Protein AF-K2N187-F1 (afdb_monomer_lite)

Foldseek 3Di:
DDQDADPDPVCVVVRVVSVVVVVVVVVDDDDDDDPDDPLRVVLVVLVVVLVVLVVVLPPDDPVVNVVSVVVSVVSVVVSVVSVVVVVVVVVVVVVVVVVVVVVVVVVVVVVVVVVVVVVVVVVVVVVVVVVVVVVVVVVVVVVVVVVVVVVVVVVVVVVVVVVVVVVVVVVVVVVVVVVVLVVVLVVLVVVLVVLVVVLVVLVVVLVVLVVVLPDPPDDPVVNVVSVVVNVVSVVVSVVSVVVSVVSVVVSVVSVVVVVVVVVVVVVVVVVVVVVVVVVVVVVVVVVVVVVVVVVVVVVVVVVVVVVVVVVVVVVVVVVVVVVVVVVVVVVVVVVVVVVVVVVVVVVVVVVVVVVVVVVVVVVVVVVVVVVD

Structure (mmCIF, N/CA/C/O backbone):
data_AF-K2N187-F1
#
_entry.id   AF-K2N187-F1
#
loop_
_atom_site.group_PDB
_atom_site.id
_atom_site.type_symbol
_atom_site.label_atom_id
_atom_site.label_alt_id
_atom_site.label_comp_id
_atom_site.label_asym_id
_atom_site.label_entity_id
_atom_site.label_seq_id
_atom_site.pdbx_PDB_ins_code
_atom_site.Cartn_x
_atom_site.Cartn_y
_atom_site.Cartn_z
_atom_site.occupancy
_atom_site.B_iso_or_equiv
_atom_site.auth_seq_id
_atom_site.auth_comp_id
_atom_site.auth_asym_id
_atom_site.auth_atom_id
_atom_site.pdbx_PDB_model_num
ATOM 1 N N . MET A 1 1 ? -41.817 28.309 73.348 1.00 84.50 1 MET A N 1
ATOM 2 C CA . MET A 1 1 ? -41.377 29.092 72.172 1.00 84.50 1 MET A CA 1
ATOM 3 C C . MET A 1 1 ? -39.937 29.511 72.402 1.00 84.50 1 MET A C 1
ATOM 5 O O . MET A 1 1 ? -39.651 30.022 73.476 1.00 84.50 1 MET A O 1
ATOM 9 N N . ILE A 1 2 ? -39.049 29.283 71.436 1.00 87.88 2 ILE A N 1
ATOM 10 C CA . ILE A 1 2 ? -37.670 29.785 71.468 1.00 87.88 2 ILE A CA 1
ATOM 11 C C . ILE A 1 2 ? -37.560 30.811 70.346 1.00 87.88 2 ILE A C 1
ATOM 13 O O . ILE A 1 2 ? -37.831 30.488 69.193 1.00 87.88 2 ILE A O 1
ATOM 17 N N . ALA A 1 3 ? -37.228 32.050 70.695 1.00 89.38 3 ALA A N 1
ATOM 18 C CA . ALA A 1 3 ? -37.019 33.120 69.732 1.00 89.38 3 ALA A CA 1
ATOM 19 C C . ALA A 1 3 ? -35.524 33.217 69.420 1.00 89.38 3 ALA A C 1
ATOM 21 O O . ALA A 1 3 ? -34.740 33.623 70.277 1.00 89.38 3 ALA A O 1
ATOM 22 N N . THR A 1 4 ? -35.123 32.820 68.215 1.00 90.94 4 THR A N 1
ATOM 23 C CA . THR A 1 4 ? -33.748 32.975 67.739 1.00 90.94 4 THR A CA 1
ATOM 24 C C . THR A 1 4 ? -33.594 34.350 67.101 1.00 90.94 4 THR A C 1
ATOM 26 O O . THR A 1 4 ? -34.365 34.734 66.227 1.00 90.94 4 THR A O 1
ATOM 29 N N . VAL A 1 5 ? -32.608 35.117 67.561 1.00 92.81 5 VAL A N 1
ATOM 30 C CA . VAL A 1 5 ? -32.349 36.476 67.072 1.00 92.81 5 VAL A CA 1
ATOM 31 C C . VAL A 1 5 ? -30.882 36.637 66.712 1.00 92.81 5 VAL A C 1
ATOM 33 O O . VAL A 1 5 ? -30.007 36.018 67.317 1.00 92.81 5 VAL A O 1
ATOM 36 N N . SER A 1 6 ? -30.610 37.473 65.714 1.00 90.31 6 SER A N 1
ATOM 37 C CA . SER A 1 6 ? -29.245 37.797 65.305 1.00 90.31 6 SER A CA 1
ATOM 38 C C . SER A 1 6 ? -28.747 39.024 66.080 1.00 90.31 6 SER A C 1
ATOM 40 O O . SER A 1 6 ? -29.471 40.021 66.136 1.00 90.31 6 SER A O 1
ATOM 42 N N . PRO A 1 7 ? -27.519 39.007 66.638 1.00 87.94 7 PRO A N 1
ATOM 43 C CA . PRO A 1 7 ? -26.953 40.155 67.350 1.00 87.94 7 PRO A CA 1
ATOM 44 C C . PRO A 1 7 ? -26.425 41.261 66.415 1.00 87.94 7 PRO A C 1
ATOM 46 O O . PRO A 1 7 ? -25.915 42.271 66.891 1.00 87.94 7 PRO A O 1
ATOM 49 N N . SER A 1 8 ? -26.510 41.084 65.090 1.00 89.94 8 SER A N 1
ATOM 50 C CA . SER A 1 8 ? -26.045 42.077 64.116 1.00 89.94 8 SER A CA 1
ATOM 51 C C . SER A 1 8 ? -26.963 43.299 64.063 1.00 89.94 8 SER A C 1
ATOM 53 O O . SER A 1 8 ? -28.181 43.166 63.935 1.00 89.94 8 SER A O 1
ATOM 55 N N . GLY A 1 9 ? -26.368 44.495 64.054 1.00 87.19 9 GLY A N 1
ATOM 56 C CA . GLY A 1 9 ? -27.098 45.760 63.931 1.00 87.19 9 GLY A CA 1
ATOM 57 C C . GLY A 1 9 ? -27.865 45.922 62.613 1.00 87.19 9 GLY A C 1
ATOM 58 O O . GLY A 1 9 ? -28.817 46.692 62.568 1.00 87.19 9 GLY A O 1
ATOM 59 N N . MET A 1 10 ? -27.512 45.170 61.562 1.00 89.81 10 MET A N 1
ATOM 60 C CA . MET A 1 10 ? -28.251 45.201 60.290 1.00 89.81 10 MET A CA 1
ATOM 61 C C . MET A 1 10 ? -29.636 44.545 60.381 1.00 89.81 10 MET A C 1
ATOM 63 O O . MET A 1 10 ? -30.531 44.914 59.633 1.00 89.81 10 MET A O 1
ATOM 67 N N . ASN A 1 11 ? -29.832 43.612 61.319 1.00 85.12 11 ASN A N 1
ATOM 68 C CA . ASN A 1 11 ? -31.086 42.869 61.482 1.00 85.12 11 ASN A CA 1
ATOM 69 C C . ASN A 1 11 ? -31.943 43.428 62.627 1.00 85.12 11 ASN A C 1
ATOM 71 O O . ASN A 1 11 ? -32.762 42.714 63.203 1.00 85.12 11 ASN A O 1
ATOM 75 N N . TYR A 1 12 ? -31.732 44.694 62.999 1.00 91.75 12 TYR A N 1
ATOM 76 C CA . TYR A 1 12 ? -32.355 45.298 64.174 1.00 91.75 12 TYR A CA 1
ATOM 77 C C . TYR A 1 12 ? -33.890 45.261 64.123 1.00 91.75 12 TYR A C 1
ATOM 79 O O . TYR A 1 12 ? -34.518 44.866 65.105 1.00 91.75 12 TYR A O 1
ATOM 87 N N . GLU A 1 13 ? -34.500 45.621 62.989 1.00 91.56 13 GLU A N 1
ATOM 88 C CA . GLU A 1 13 ? -35.965 45.653 62.851 1.00 91.56 13 GLU A CA 1
ATOM 89 C C . GLU A 1 13 ? -36.601 44.257 62.949 1.00 91.56 13 GLU A C 1
ATOM 91 O O . GLU A 1 13 ? -37.613 44.079 63.636 1.00 91.56 13 GLU A O 1
ATOM 96 N N . GLU A 1 14 ? -35.972 43.251 62.341 1.00 92.31 14 GLU A N 1
ATOM 97 C CA . GLU A 1 14 ? -36.418 41.852 62.389 1.00 92.31 14 GLU A CA 1
ATOM 98 C C . GLU A 1 14 ? -36.239 41.245 63.786 1.00 92.31 14 GLU A C 1
ATOM 100 O O . GLU A 1 14 ? -37.148 40.608 64.332 1.00 92.31 14 GLU A O 1
ATOM 105 N N . THR A 1 15 ? -35.096 41.512 64.427 1.00 93.38 15 THR A N 1
ATOM 106 C CA . THR A 1 15 ? -34.834 41.114 65.815 1.00 93.38 15 THR A CA 1
ATOM 107 C C . THR A 1 15 ? -35.854 41.754 66.762 1.00 93.38 15 THR A C 1
ATOM 109 O O . THR A 1 15 ? -36.424 41.063 67.609 1.00 93.38 15 THR A O 1
ATOM 112 N N . LEU A 1 16 ? -36.161 43.047 66.602 1.00 92.94 16 LEU A N 1
ATOM 113 C CA . LEU A 1 16 ? -37.157 43.742 67.421 1.00 92.94 16 LEU A CA 1
ATOM 114 C C . LEU A 1 16 ? -38.562 43.160 67.226 1.00 92.94 16 LEU A C 1
ATOM 116 O O . LEU A 1 16 ? -39.293 42.972 68.201 1.00 92.94 16 LEU A O 1
ATOM 120 N N . SER A 1 17 ? -38.941 42.855 65.988 1.00 93.12 17 SER A N 1
ATOM 121 C CA . SER A 1 17 ? -40.240 42.256 65.670 1.00 93.12 17 SER A CA 1
ATOM 122 C C . SER A 1 17 ? -40.374 40.850 66.261 1.00 93.12 17 SER A C 1
ATOM 124 O O . SER A 1 17 ? -41.387 40.545 66.897 1.00 93.12 17 SER A O 1
ATOM 126 N N . THR A 1 18 ? -39.317 40.039 66.174 1.00 93.75 18 THR A N 1
ATOM 127 C CA . THR A 1 18 ? -39.247 38.697 66.775 1.00 93.75 18 THR A CA 1
ATOM 128 C C . THR A 1 18 ? -39.350 38.754 68.302 1.00 93.75 18 THR A C 1
ATOM 130 O O . THR A 1 18 ? -40.121 38.001 68.901 1.00 93.75 18 THR A O 1
ATOM 133 N N . LEU A 1 19 ? -38.646 39.690 68.950 1.00 93.19 19 LEU A N 1
ATOM 134 C CA . LEU A 1 19 ? -38.719 39.894 70.403 1.00 93.19 19 LEU A CA 1
ATOM 135 C C . LEU A 1 19 ? -40.095 40.399 70.851 1.00 93.19 19 LEU A C 1
ATOM 137 O O . LEU A 1 19 ? -40.620 39.939 71.866 1.00 93.19 19 LEU A O 1
ATOM 141 N N . ARG A 1 20 ? -40.718 41.307 70.090 1.00 93.62 20 ARG A N 1
ATOM 142 C CA . ARG A 1 20 ? -42.089 41.771 70.359 1.00 93.62 20 ARG A CA 1
ATOM 143 C C . ARG A 1 20 ? -43.087 40.624 70.270 1.00 93.62 20 ARG A C 1
ATOM 145 O O . ARG A 1 20 ? -43.956 40.513 71.133 1.00 93.62 20 ARG A O 1
ATOM 152 N N . TYR A 1 21 ? -42.956 39.765 69.261 1.00 93.62 21 TYR A N 1
ATOM 153 C CA . TYR A 1 21 ? -43.799 38.582 69.127 1.00 93.62 21 TYR A CA 1
ATOM 154 C C . TYR A 1 21 ? -43.575 37.602 70.286 1.00 93.62 21 TYR A C 1
ATOM 156 O O . TYR A 1 21 ? -44.542 37.168 70.906 1.00 93.62 21 TYR A O 1
ATOM 164 N N . ALA A 1 22 ? -42.320 37.338 70.661 1.00 94.06 22 ALA A N 1
ATOM 165 C CA . ALA A 1 22 ? -41.986 36.497 71.811 1.00 94.06 22 ALA A CA 1
ATOM 166 C C . ALA A 1 22 ? -42.559 37.037 73.130 1.00 94.06 22 ALA A C 1
ATOM 168 O O . ALA A 1 22 ? -43.076 36.264 73.935 1.00 94.06 22 ALA A O 1
ATOM 169 N N . SER A 1 23 ? -42.532 38.359 73.332 1.00 90.62 23 SER A N 1
ATOM 170 C CA . SER A 1 23 ? -43.144 38.990 74.505 1.00 90.62 23 SER A CA 1
ATOM 171 C C . SER A 1 23 ? -44.654 38.766 74.541 1.00 90.62 23 SER A C 1
ATOM 173 O O . SER A 1 23 ? -45.170 38.409 75.590 1.00 90.62 23 SER A O 1
ATOM 175 N N . ARG A 1 24 ? -45.360 38.917 73.409 1.00 92.69 24 ARG A N 1
ATOM 176 C CA . ARG A 1 24 ? -46.809 38.643 73.346 1.00 92.69 24 ARG A CA 1
ATOM 177 C C . ARG A 1 24 ? -47.116 37.162 73.555 1.00 92.69 24 ARG A C 1
ATOM 179 O O . ARG A 1 24 ? -48.078 36.826 74.230 1.00 92.69 24 ARG A O 1
ATOM 186 N N . ALA A 1 25 ? -46.297 36.278 72.989 1.00 89.69 25 ALA A N 1
ATOM 187 C CA . ALA A 1 25 ? -46.466 34.837 73.122 1.00 89.69 25 ALA A CA 1
ATOM 188 C C . ALA A 1 25 ? -46.252 34.347 74.564 1.00 89.69 25 ALA A C 1
ATOM 190 O O . ALA A 1 25 ? -46.885 33.376 74.968 1.00 89.69 25 ALA A O 1
ATOM 191 N N . ARG A 1 26 ? -45.401 35.023 75.351 1.00 88.31 26 ARG A N 1
ATOM 192 C CA . ARG A 1 26 ? -45.233 34.750 76.788 1.00 88.31 26 ARG A CA 1
ATOM 193 C C . ARG A 1 26 ? -46.522 34.984 77.577 1.00 88.31 26 ARG A C 1
ATOM 195 O O . ARG A 1 26 ? -46.766 34.272 78.543 1.00 88.31 26 ARG A O 1
ATOM 202 N N . ASP A 1 27 ? -47.327 35.957 77.165 1.00 89.75 27 ASP A N 1
ATOM 203 C CA . ASP A 1 27 ? -48.547 36.341 77.879 1.00 89.75 27 ASP A CA 1
ATOM 204 C C . ASP A 1 27 ? -49.736 35.402 77.558 1.00 89.75 27 ASP A C 1
ATOM 206 O O . ASP A 1 27 ? -50.819 35.544 78.124 1.00 89.75 27 ASP A O 1
ATOM 210 N N . ILE A 1 28 ? -49.544 34.409 76.678 1.00 89.25 28 ILE A N 1
ATOM 211 C CA . ILE A 1 28 ? -50.539 33.374 76.375 1.00 89.25 28 ILE A CA 1
ATOM 212 C C . ILE A 1 28 ? -50.520 32.313 77.482 1.00 89.25 28 ILE A C 1
ATOM 214 O O . ILE A 1 28 ? -49.573 31.534 77.606 1.00 89.25 28 ILE A O 1
ATOM 218 N N . VAL A 1 29 ? -51.600 32.243 78.262 1.00 86.69 29 VAL A N 1
ATOM 219 C CA . VAL A 1 29 ? -51.790 31.214 79.293 1.00 86.69 29 VAL A CA 1
ATOM 220 C C . VAL A 1 29 ? -52.524 30.021 78.690 1.00 86.69 29 VAL A C 1
ATOM 222 O O . VAL A 1 29 ? -53.727 30.075 78.441 1.00 86.69 29 VAL A O 1
ATOM 225 N N . ASN A 1 30 ? -51.803 28.921 78.480 1.00 84.44 30 ASN A N 1
ATOM 226 C CA . ASN A 1 30 ? -52.414 27.660 78.076 1.00 84.44 30 ASN A CA 1
ATOM 227 C C . ASN A 1 30 ? -52.880 26.884 79.311 1.00 84.44 30 ASN A C 1
ATOM 229 O O . ASN A 1 30 ? -52.087 26.600 80.207 1.00 84.44 30 ASN A O 1
ATOM 233 N N . VAL A 1 31 ? -54.152 26.486 79.329 1.00 80.62 31 VAL A N 1
ATOM 234 C CA . VAL A 1 31 ? -54.661 25.505 80.294 1.00 80.62 31 VAL A CA 1
ATOM 235 C C . VAL A 1 31 ? -54.341 24.117 79.750 1.00 80.62 31 VAL A C 1
ATOM 237 O O . VAL A 1 31 ? -54.991 23.634 78.823 1.00 80.62 31 VAL A O 1
ATOM 240 N N . THR A 1 32 ? -53.301 23.483 80.285 1.00 67.69 32 THR A N 1
ATOM 241 C CA . THR A 1 32 ? -52.898 22.140 79.869 1.00 67.69 32 THR A CA 1
ATOM 242 C C . THR A 1 32 ? -53.808 21.099 80.512 1.00 67.69 32 THR A C 1
ATOM 244 O O . THR A 1 32 ? -53.789 20.881 81.721 1.00 67.69 32 THR A O 1
ATOM 247 N N . LYS A 1 33 ? -54.618 20.434 79.686 1.00 77.00 33 LYS A N 1
ATOM 248 C CA . LYS A 1 33 ? -55.365 19.236 80.074 1.00 77.00 33 LYS A CA 1
ATOM 249 C C . LYS A 1 33 ? -54.584 18.016 79.604 1.00 77.00 33 LYS A C 1
ATOM 251 O O . LYS A 1 33 ? -54.169 17.976 78.447 1.00 77.00 33 LYS A O 1
ATOM 256 N N . VAL A 1 34 ? -54.389 17.027 80.477 1.00 74.50 34 VAL A N 1
ATOM 257 C CA . VAL A 1 34 ? -53.869 15.723 80.047 1.00 74.50 34 VAL A CA 1
ATOM 258 C C . VAL A 1 34 ? -54.889 15.147 79.065 1.00 74.50 34 VAL A C 1
ATOM 260 O O . VAL A 1 34 ? -56.045 14.903 79.425 1.00 74.50 34 VAL A O 1
ATOM 263 N N . ASN A 1 35 ? -54.491 15.023 77.797 1.00 71.12 35 ASN A N 1
ATOM 264 C CA . ASN A 1 35 ? -55.312 14.408 76.760 1.00 71.12 35 ASN A CA 1
ATOM 265 C C . ASN A 1 35 ? -55.295 12.898 76.972 1.00 71.12 35 ASN A C 1
ATOM 267 O O . ASN A 1 35 ? -54.510 12.171 76.376 1.00 71.12 35 ASN A O 1
ATOM 271 N N . GLU A 1 36 ? -56.148 12.450 77.881 1.00 65.12 36 GLU A N 1
ATOM 272 C CA . GLU A 1 36 ? -56.445 11.039 78.073 1.00 65.12 36 GLU A CA 1
ATOM 273 C C . GLU A 1 36 ? -57.427 10.590 76.994 1.00 65.12 36 GLU A C 1
ATOM 275 O O . GLU A 1 36 ? -58.406 11.293 76.710 1.00 65.12 36 GLU A O 1
ATOM 280 N N . ASP A 1 37 ? -57.174 9.419 76.405 1.00 71.94 37 ASP A N 1
ATOM 281 C CA . ASP A 1 37 ? -58.116 8.790 75.485 1.00 71.94 37 ASP A CA 1
ATOM 282 C C . ASP A 1 37 ? -59.470 8.633 76.206 1.00 71.94 37 ASP A C 1
ATOM 284 O O . ASP A 1 37 ? -59.498 8.144 77.339 1.00 71.94 37 ASP A O 1
ATOM 288 N N . PRO A 1 38 ? -60.603 9.050 75.611 1.00 73.31 38 PRO A N 1
ATOM 289 C CA . PRO A 1 38 ? -61.922 8.888 76.223 1.00 73.31 38 PRO A CA 1
ATOM 290 C C . PRO A 1 38 ? -62.221 7.442 76.649 1.00 73.31 38 PRO A C 1
ATOM 292 O O . PRO A 1 38 ? -62.960 7.237 77.611 1.00 73.31 38 PRO A O 1
ATOM 295 N N . ARG A 1 39 ? -61.626 6.441 75.987 1.00 72.12 39 ARG A N 1
ATOM 296 C CA . ARG A 1 39 ? -61.716 5.026 76.370 1.00 72.12 39 ARG A CA 1
ATOM 297 C C . ARG A 1 39 ? -60.873 4.716 77.608 1.00 72.12 39 ARG A C 1
ATOM 299 O O . ARG A 1 39 ? -61.385 4.093 78.531 1.00 72.12 39 ARG A O 1
ATOM 306 N N . ALA A 1 40 ? -59.635 5.213 77.666 1.00 72.38 40 ALA A N 1
ATOM 307 C CA . ALA A 1 40 ? -58.751 5.060 78.825 1.00 72.38 40 ALA A CA 1
ATOM 308 C C . ALA A 1 40 ? -59.289 5.796 80.064 1.00 72.38 40 ALA A C 1
ATOM 310 O O . ALA A 1 40 ? -59.284 5.245 81.163 1.00 72.38 40 ALA A O 1
ATOM 311 N N . ARG A 1 41 ? -59.847 7.003 79.886 1.00 77.56 41 ARG A N 1
ATOM 312 C CA . ARG A 1 41 ? -60.556 7.726 80.952 1.00 77.56 41 ARG A CA 1
ATOM 313 C C . ARG A 1 41 ? -61.724 6.905 81.481 1.00 77.56 41 ARG A C 1
ATOM 315 O O . ARG A 1 41 ? -61.901 6.813 82.687 1.00 77.56 41 ARG A O 1
ATOM 322 N N . ARG A 1 42 ? -62.517 6.304 80.590 1.00 74.81 42 ARG A N 1
ATOM 323 C CA . ARG A 1 42 ? -63.684 5.522 81.000 1.00 74.81 42 ARG A CA 1
ATOM 324 C C . ARG A 1 42 ? -63.300 4.265 81.780 1.00 74.81 42 ARG A C 1
ATOM 326 O O . ARG A 1 42 ? -64.031 3.898 82.690 1.00 74.81 42 ARG A O 1
ATOM 333 N N . ILE A 1 43 ? -62.186 3.622 81.433 1.00 76.69 43 ILE A N 1
ATOM 334 C CA . ILE A 1 43 ? -61.644 2.487 82.193 1.00 76.69 43 ILE A CA 1
ATOM 335 C C . ILE A 1 43 ? -61.224 2.954 83.593 1.00 76.69 43 ILE A C 1
ATOM 337 O O . ILE A 1 43 ? -61.685 2.374 84.569 1.00 76.69 43 ILE A O 1
ATOM 341 N N . ARG A 1 44 ? -60.490 4.072 83.706 1.00 78.62 44 ARG A N 1
ATOM 342 C CA . ARG A 1 44 ? -60.123 4.649 85.011 1.00 78.62 44 ARG A CA 1
ATOM 343 C C . ARG A 1 44 ? -61.346 5.025 85.859 1.00 78.62 44 ARG A C 1
ATOM 345 O O . ARG A 1 44 ? -61.380 4.714 87.039 1.00 78.62 44 ARG A O 1
ATOM 352 N N . GLU A 1 45 ? -62.365 5.658 85.274 1.00 79.19 45 GLU A N 1
ATOM 353 C CA . GLU A 1 45 ? -63.614 5.990 85.984 1.00 79.19 45 GLU A CA 1
ATOM 354 C C . GLU A 1 45 ? -64.319 4.737 86.529 1.00 79.19 45 GLU A C 1
ATOM 356 O O . GLU A 1 45 ? -64.887 4.778 87.618 1.00 79.19 45 GLU A O 1
ATOM 361 N N . LEU A 1 46 ? -64.301 3.631 85.775 1.00 76.56 46 LEU A N 1
ATOM 362 C CA . LEU A 1 46 ? -64.869 2.352 86.209 1.00 76.56 46 LEU A CA 1
ATOM 363 C C . LEU A 1 46 ? -64.034 1.725 87.338 1.00 76.56 46 LEU A C 1
ATOM 365 O O . LEU A 1 46 ? -64.607 1.259 88.320 1.00 76.56 46 LEU A O 1
ATOM 369 N N . GLU A 1 47 ? -62.704 1.780 87.250 1.00 75.19 47 GLU A N 1
ATOM 370 C CA . GLU A 1 47 ? -61.787 1.314 88.301 1.00 75.19 47 GLU A CA 1
ATOM 371 C C . GLU A 1 47 ? -61.930 2.127 89.600 1.00 75.19 47 GLU A C 1
ATOM 373 O O . GLU A 1 47 ? -62.010 1.552 90.685 1.00 75.19 47 GLU A O 1
ATOM 378 N N . GLU A 1 48 ? -62.045 3.454 89.505 1.00 80.06 48 GLU A N 1
ATOM 379 C CA . GLU A 1 48 ? -62.279 4.348 90.648 1.00 80.06 48 GLU A CA 1
ATOM 380 C C . GLU A 1 48 ? -63.656 4.101 91.290 1.00 80.06 48 GLU A C 1
ATOM 382 O O . GLU A 1 48 ? -63.775 4.060 92.518 1.00 80.06 48 GLU A O 1
ATOM 387 N N . GLN A 1 49 ? -64.702 3.882 90.480 1.00 76.62 49 GLN A N 1
ATOM 388 C CA . GLN A 1 49 ? -66.037 3.514 90.971 1.00 76.62 49 GLN A CA 1
ATOM 389 C C . GLN A 1 49 ? -66.026 2.167 91.696 1.00 76.62 49 GLN A C 1
ATOM 391 O O . GLN A 1 49 ? -66.660 2.028 92.744 1.00 76.62 49 GLN A O 1
ATOM 396 N N . MET A 1 50 ? -65.280 1.191 91.179 1.00 74.69 50 MET A N 1
ATOM 397 C CA . MET A 1 50 ? -65.087 -0.091 91.845 1.00 74.69 50 MET A CA 1
ATOM 398 C C . MET A 1 50 ? -64.311 0.052 93.156 1.00 74.69 50 MET A C 1
ATOM 400 O O . MET A 1 50 ? -64.678 -0.569 94.151 1.00 74.69 50 MET A O 1
ATOM 404 N N . GLU A 1 51 ? -63.258 0.870 93.202 1.00 75.81 51 GLU A N 1
ATOM 405 C CA . GLU A 1 51 ? -62.486 1.095 94.428 1.00 75.81 51 GLU A CA 1
ATOM 406 C C . GLU A 1 51 ? -63.333 1.774 95.516 1.00 75.81 51 GLU A C 1
ATOM 408 O O . GLU A 1 51 ? -63.253 1.411 96.693 1.00 75.81 51 GLU A O 1
ATOM 413 N N . GLN A 1 52 ? -64.197 2.711 95.124 1.00 75.88 52 GLN A N 1
ATOM 414 C CA . GLN A 1 52 ? -65.148 3.344 96.031 1.00 75.88 52 GLN A CA 1
ATOM 415 C C . GLN A 1 52 ? -66.204 2.347 96.541 1.00 75.88 52 GLN A C 1
ATOM 417 O O . GLN A 1 52 ? -66.450 2.292 97.745 1.00 75.88 52 GLN A O 1
ATOM 422 N N . MET A 1 53 ? -66.763 1.495 95.670 1.00 66.94 53 MET A N 1
ATOM 423 C CA . MET A 1 53 ? -67.702 0.439 96.085 1.00 66.94 53 MET A CA 1
ATOM 424 C C . MET A 1 53 ? -67.047 -0.611 96.993 1.00 66.94 53 MET A C 1
ATOM 426 O O . MET A 1 53 ? -67.661 -1.032 97.970 1.00 66.94 53 MET A O 1
ATOM 430 N N . ARG A 1 54 ? -65.784 -0.990 96.744 1.00 71.12 54 ARG A N 1
ATOM 431 C CA . ARG A 1 54 ? -65.009 -1.889 97.623 1.00 71.12 54 ARG A CA 1
ATOM 432 C C . ARG A 1 54 ? -64.828 -1.308 99.029 1.00 71.12 54 ARG A C 1
ATOM 434 O O . ARG A 1 54 ? -64.853 -2.059 100.001 1.00 71.12 54 ARG A O 1
ATOM 441 N N . LYS A 1 55 ? -64.684 0.017 99.156 1.00 72.31 55 LYS A N 1
ATOM 442 C CA . LYS A 1 55 ? -64.636 0.713 100.457 1.00 72.31 55 LYS A CA 1
ATOM 443 C C . LYS A 1 55 ? -66.003 0.725 101.154 1.00 72.31 55 LYS A C 1
ATOM 445 O O . LYS A 1 55 ? -66.056 0.555 102.368 1.00 72.31 55 LYS A O 1
ATOM 450 N N . ASP A 1 56 ? -67.099 0.852 100.405 1.00 65.75 56 ASP A N 1
ATOM 451 C CA . ASP A 1 56 ? -68.470 0.873 100.943 1.00 65.75 56 ASP A CA 1
ATOM 452 C C . ASP A 1 56 ? -69.003 -0.496 101.415 1.00 65.75 56 ASP A C 1
ATOM 454 O O . ASP A 1 56 ? -70.000 -0.535 102.146 1.00 65.75 56 ASP A O 1
ATOM 458 N N . ILE A 1 57 ? -68.342 -1.592 101.021 1.00 62.88 57 ILE A N 1
ATOM 459 C CA . ILE A 1 57 ? -68.627 -2.978 101.436 1.00 62.88 57 ILE A CA 1
ATOM 460 C C . ILE A 1 57 ? -68.094 -3.279 102.857 1.00 62.88 57 ILE A C 1
ATOM 462 O O . ILE A 1 57 ? -68.619 -4.157 103.545 1.00 62.88 57 ILE A O 1
ATOM 466 N N . GLN A 1 58 ? -67.116 -2.519 103.371 1.00 57.53 58 GLN A N 1
ATOM 467 C CA . GLN A 1 58 ? -66.612 -2.694 104.740 1.00 57.53 58 GLN A CA 1
ATOM 468 C C . GLN A 1 58 ? -67.608 -2.161 105.791 1.00 57.53 58 GLN A C 1
ATOM 470 O O . GLN A 1 58 ? -67.699 -0.960 106.035 1.00 57.53 58 GLN A O 1
ATOM 475 N N . GLY A 1 59 ? -68.317 -3.074 106.468 1.00 56.94 59 GLY A N 1
ATOM 476 C CA . GLY A 1 59 ? -69.042 -2.793 107.718 1.00 56.94 59 GLY A CA 1
ATOM 477 C C . GLY A 1 59 ? -70.564 -2.609 107.626 1.00 56.94 59 GLY A C 1
ATOM 478 O O . GLY A 1 59 ? -71.136 -1.988 108.521 1.00 56.94 59 GLY A O 1
ATOM 479 N N . LYS A 1 60 ? -71.232 -3.127 106.585 1.00 59.00 60 LYS A N 1
ATOM 480 C CA . LYS A 1 60 ? -72.703 -3.057 106.402 1.00 59.00 60 LYS A CA 1
ATOM 481 C C . LYS A 1 60 ? -73.365 -4.449 106.385 1.00 59.00 60 LYS A C 1
ATOM 483 O O . LYS A 1 60 ? -72.674 -5.462 106.387 1.00 59.00 60 LYS A O 1
ATOM 488 N N . ASP A 1 61 ? -74.703 -4.485 106.410 1.00 59.19 61 ASP A N 1
ATOM 489 C CA . ASP A 1 61 ? -75.525 -5.707 106.508 1.00 59.19 61 ASP A CA 1
ATOM 490 C C . ASP A 1 61 ? -75.200 -6.774 105.432 1.00 59.19 61 ASP A C 1
ATOM 492 O O . ASP A 1 61 ? -75.048 -6.421 104.258 1.00 59.19 61 ASP A O 1
ATOM 496 N N . PRO A 1 62 ? -75.200 -8.084 105.768 1.00 63.72 62 PRO A N 1
ATOM 497 C CA . PRO A 1 62 ? -74.766 -9.163 104.865 1.00 63.72 62 PRO A CA 1
ATOM 498 C C . PRO A 1 62 ? -75.544 -9.252 103.542 1.00 63.72 62 PRO A C 1
ATOM 500 O O . PRO A 1 62 ? -74.984 -9.602 102.509 1.00 63.72 62 PRO A O 1
ATOM 503 N N . ALA A 1 63 ? -76.838 -8.917 103.556 1.00 63.19 63 ALA A N 1
ATOM 504 C CA . ALA A 1 63 ? -77.684 -8.954 102.360 1.00 63.19 63 ALA A CA 1
ATOM 505 C C . ALA A 1 63 ? -77.383 -7.806 101.378 1.00 63.19 63 ALA A C 1
ATOM 507 O O . ALA A 1 63 ? -77.545 -7.967 100.173 1.00 63.19 63 ALA A O 1
ATOM 508 N N . TYR A 1 64 ? -76.926 -6.658 101.888 1.00 63.78 64 TYR A N 1
ATOM 509 C CA . TYR A 1 64 ? -76.557 -5.495 101.077 1.00 63.78 64 TYR A CA 1
ATOM 510 C C . TYR A 1 64 ? -75.157 -5.654 100.467 1.00 63.78 64 TYR A C 1
ATOM 512 O O . TYR A 1 64 ? -74.910 -5.205 99.350 1.00 63.78 64 TYR A O 1
ATOM 520 N N . VAL A 1 65 ? -74.262 -6.350 101.174 1.00 66.44 65 VAL A N 1
ATOM 521 C CA . VAL A 1 65 ? -72.913 -6.692 100.699 1.00 66.44 65 VAL A CA 1
ATOM 522 C C . VAL A 1 65 ? -72.964 -7.611 99.472 1.00 66.44 65 VAL A C 1
ATOM 524 O O . VAL A 1 65 ? -72.325 -7.300 98.472 1.00 66.44 65 VAL A O 1
ATOM 527 N N . ALA A 1 66 ? -73.800 -8.655 99.485 1.00 68.56 66 ALA A N 1
ATOM 528 C CA . ALA A 1 66 ? -73.917 -9.589 98.359 1.00 68.56 66 ALA A CA 1
ATOM 529 C C . ALA A 1 66 ? -74.399 -8.918 97.051 1.00 68.56 66 ALA A C 1
ATOM 531 O O . ALA A 1 66 ? -73.895 -9.221 95.970 1.00 68.56 66 ALA A O 1
ATOM 532 N N . GLU A 1 67 ? -75.340 -7.968 97.133 1.00 72.31 67 GLU A N 1
ATOM 533 C CA . GLU A 1 67 ? -75.841 -7.232 95.958 1.00 72.31 67 GLU A CA 1
ATOM 534 C C . GLU A 1 67 ? -74.786 -6.262 95.381 1.00 72.31 67 GLU A C 1
ATOM 536 O O . GLU A 1 67 ? -74.723 -6.021 94.173 1.00 72.31 67 GLU A O 1
ATOM 541 N N . LEU A 1 68 ? -73.943 -5.690 96.245 1.00 68.56 68 LEU A N 1
ATOM 542 C CA . LEU A 1 68 ? -72.838 -4.812 95.853 1.00 68.56 68 LEU A CA 1
ATOM 543 C C . LEU A 1 68 ? -71.670 -5.591 95.238 1.00 68.56 68 LEU A C 1
ATOM 545 O O . LEU A 1 68 ? -71.084 -5.123 94.264 1.00 68.56 68 LEU A O 1
ATOM 549 N N . GLU A 1 69 ? -71.370 -6.784 95.747 1.00 72.69 69 GLU A N 1
ATOM 550 C CA . GLU A 1 69 ? -70.350 -7.682 95.190 1.00 72.69 69 GLU A CA 1
ATOM 551 C C . GLU A 1 69 ? -70.720 -8.188 93.789 1.00 72.69 69 GLU A C 1
ATOM 553 O O . GLU A 1 69 ? -69.861 -8.255 92.906 1.00 72.69 69 GLU A O 1
ATOM 558 N N . GLU A 1 70 ? -72.000 -8.476 93.537 1.00 77.06 70 GLU A N 1
ATOM 559 C CA . GLU A 1 70 ? -72.477 -8.862 92.204 1.00 77.06 70 GLU A CA 1
ATOM 560 C C . GLU A 1 70 ? -72.322 -7.712 91.192 1.00 77.06 70 GLU A C 1
ATOM 562 O O . GLU A 1 70 ? -71.816 -7.907 90.082 1.00 77.06 70 GLU A O 1
ATOM 567 N N . LYS A 1 71 ? -72.674 -6.480 91.588 1.00 77.00 71 LYS A N 1
ATOM 568 C CA . LYS A 1 71 ? -72.474 -5.279 90.757 1.00 77.00 71 LYS A CA 1
ATOM 569 C C . LYS A 1 71 ? -70.994 -4.986 90.510 1.00 77.00 71 LYS A C 1
ATOM 571 O O . LYS A 1 71 ? -70.639 -4.577 89.406 1.00 77.00 71 LYS A O 1
ATOM 576 N N . LEU A 1 72 ? -70.134 -5.229 91.499 1.00 76.06 72 LEU A N 1
ATOM 577 C CA . LEU A 1 72 ? -68.688 -5.072 91.368 1.00 76.06 72 LEU A CA 1
ATOM 578 C C . LEU A 1 72 ? -68.111 -6.042 90.325 1.00 76.06 72 LEU A C 1
ATOM 580 O O . LEU A 1 72 ? -67.370 -5.608 89.448 1.00 76.06 72 LEU A O 1
ATOM 584 N N . ARG A 1 73 ? -68.514 -7.321 90.354 1.00 80.06 73 ARG A N 1
ATOM 585 C CA . ARG A 1 73 ? -68.096 -8.322 89.353 1.00 80.06 73 ARG A CA 1
ATOM 586 C C . ARG A 1 73 ? -68.521 -7.953 87.933 1.00 80.06 73 ARG A C 1
ATOM 588 O O . ARG A 1 73 ? -67.762 -8.154 86.987 1.00 80.06 73 ARG A O 1
ATOM 595 N N . LEU A 1 74 ? -69.724 -7.402 87.768 1.00 81.56 74 LEU A N 1
ATOM 596 C CA . LEU A 1 74 ? -70.209 -6.954 86.459 1.00 81.56 74 LEU A CA 1
ATOM 597 C C . LEU A 1 74 ? -69.393 -5.769 85.918 1.00 81.56 74 LEU A C 1
ATOM 599 O O . LEU A 1 74 ? -69.047 -5.758 84.736 1.00 81.56 74 LEU A O 1
ATOM 603 N N . LEU A 1 75 ? -69.050 -4.804 86.776 1.00 77.88 75 LEU A N 1
ATOM 604 C CA . LEU A 1 75 ? -68.211 -3.658 86.406 1.00 77.88 75 LEU A CA 1
ATOM 605 C C . LEU A 1 75 ? -66.759 -4.071 86.118 1.00 77.88 75 LEU A C 1
ATOM 607 O O . LEU A 1 75 ? -66.163 -3.561 85.170 1.00 77.88 75 LEU A O 1
ATOM 611 N N . GLU A 1 76 ? -66.221 -5.034 86.870 1.00 78.25 76 GLU A N 1
ATOM 612 C CA . GLU A 1 76 ? -64.904 -5.644 86.634 1.00 78.25 76 GLU A CA 1
ATOM 613 C C . GLU A 1 76 ? -64.826 -6.292 85.251 1.00 78.25 76 GLU A C 1
ATOM 615 O O . GLU A 1 76 ? -63.924 -5.987 84.467 1.00 78.25 76 GLU A O 1
ATOM 620 N N . ALA A 1 77 ? -65.815 -7.119 84.911 1.00 82.44 77 ALA A N 1
ATOM 621 C CA . ALA A 1 77 ? -65.893 -7.764 83.606 1.00 82.44 77 ALA A CA 1
ATOM 622 C C . ALA A 1 77 ? -66.050 -6.745 82.460 1.00 82.44 77 ALA A C 1
ATOM 624 O O . ALA A 1 77 ? -65.468 -6.910 81.384 1.00 82.44 77 ALA A O 1
ATOM 625 N N . GLU A 1 78 ? -66.811 -5.666 82.674 1.00 81.69 78 GLU A N 1
ATOM 626 C CA . GLU A 1 78 ? -66.975 -4.599 81.681 1.00 81.69 78 GLU A CA 1
ATOM 627 C C . GLU A 1 78 ? -65.676 -3.805 81.462 1.00 81.69 78 GLU A C 1
ATOM 629 O O . GLU A 1 78 ? -65.326 -3.504 80.315 1.00 81.69 78 GLU A O 1
ATOM 634 N N . ALA A 1 79 ? -64.938 -3.495 82.532 1.00 78.12 79 ALA A N 1
ATOM 635 C CA . ALA A 1 79 ? -63.646 -2.819 82.456 1.00 78.12 79 ALA A CA 1
ATOM 636 C C . ALA A 1 79 ? -62.590 -3.694 81.758 1.00 78.12 79 ALA A C 1
ATOM 638 O O . ALA A 1 79 ? -61.923 -3.225 80.833 1.00 78.12 79 ALA A O 1
ATOM 639 N N . GLN A 1 80 ? -62.505 -4.979 82.119 1.00 80.69 80 GLN A N 1
ATOM 640 C CA . GLN A 1 80 ? -61.586 -5.940 81.499 1.00 80.69 80 GLN A CA 1
ATOM 641 C C . GLN A 1 80 ? -61.862 -6.127 80.005 1.00 80.69 80 GLN A C 1
ATOM 643 O O . GLN A 1 80 ? -60.939 -6.066 79.191 1.00 80.69 80 GLN A O 1
ATOM 648 N N . LYS A 1 81 ? -63.132 -6.276 79.610 1.00 83.06 81 LYS A N 1
ATOM 649 C CA . LYS A 1 81 ? -63.509 -6.397 78.196 1.00 83.06 81 LYS A CA 1
ATOM 650 C C . LYS A 1 81 ? -63.095 -5.163 77.391 1.00 83.06 81 LYS A C 1
ATOM 652 O O . LYS A 1 81 ? -62.542 -5.288 76.303 1.00 83.06 81 LYS A O 1
ATOM 657 N N . ARG A 1 82 ? -63.312 -3.964 77.940 1.00 79.56 82 ARG A N 1
ATOM 658 C CA . ARG A 1 82 ? -62.935 -2.702 77.282 1.00 79.56 82 ARG A CA 1
ATOM 659 C C . ARG A 1 82 ? -61.423 -2.505 77.199 1.00 79.56 82 ARG A C 1
ATOM 661 O O . ARG A 1 82 ? -60.954 -1.945 76.210 1.00 79.56 82 ARG A O 1
ATOM 668 N N . ALA A 1 83 ? -60.670 -2.963 78.197 1.00 78.88 83 ALA A N 1
ATOM 669 C CA . ALA A 1 83 ? -59.211 -2.963 78.157 1.00 78.88 83 ALA A CA 1
ATOM 670 C C . ALA A 1 83 ? -58.677 -3.924 77.079 1.00 78.88 83 ALA A C 1
ATOM 672 O O . ALA A 1 83 ? -57.799 -3.545 76.302 1.00 78.88 83 ALA A O 1
ATOM 673 N N . ALA A 1 84 ? -59.260 -5.121 76.962 1.00 82.56 84 ALA A N 1
ATOM 674 C CA . ALA A 1 84 ? -58.915 -6.087 75.920 1.00 82.56 84 ALA A CA 1
ATOM 675 C C . ALA A 1 84 ? -59.233 -5.563 74.505 1.00 82.56 84 ALA A C 1
ATOM 677 O O . ALA A 1 84 ? -58.401 -5.679 73.602 1.00 82.56 84 ALA A O 1
ATOM 678 N N . ASP A 1 85 ? -60.391 -4.920 74.319 1.00 82.81 85 ASP A N 1
ATOM 679 C CA . ASP A 1 85 ? -60.775 -4.289 73.048 1.00 82.81 85 ASP A CA 1
ATOM 680 C C . ASP A 1 85 ? -59.807 -3.157 72.648 1.00 82.81 85 ASP A C 1
ATOM 682 O O . ASP A 1 85 ? -59.493 -2.986 71.466 1.00 82.81 85 ASP A O 1
ATOM 686 N N . LEU A 1 86 ? -59.311 -2.380 73.622 1.00 81.19 86 LEU A N 1
ATOM 687 C CA . LEU A 1 86 ? -58.321 -1.327 73.383 1.00 81.19 86 LEU A CA 1
ATOM 688 C C . LEU A 1 86 ? -56.981 -1.921 72.916 1.00 81.19 86 LEU A C 1
ATOM 690 O O . LEU A 1 86 ? -56.454 -1.502 71.887 1.00 81.19 86 LEU A O 1
ATOM 694 N N . GLN A 1 87 ? -56.486 -2.947 73.614 1.00 82.69 87 GLN A N 1
ATOM 695 C CA . GLN A 1 87 ? -55.234 -3.631 73.272 1.00 82.69 87 GLN A CA 1
ATOM 696 C C . GLN A 1 87 ? -55.297 -4.335 71.909 1.00 82.69 87 GLN A C 1
ATOM 698 O O . GLN A 1 87 ? -54.318 -4.340 71.161 1.00 82.69 87 GLN A O 1
ATOM 703 N N . ALA A 1 88 ? -56.440 -4.927 71.553 1.00 84.62 88 ALA A N 1
ATOM 704 C CA . ALA A 1 88 ? -56.630 -5.544 70.242 1.00 84.62 88 ALA A CA 1
ATOM 705 C C . ALA A 1 88 ? -56.540 -4.508 69.109 1.00 84.62 88 ALA A C 1
ATOM 707 O O . ALA A 1 88 ? -55.901 -4.762 68.086 1.00 84.62 88 ALA A O 1
ATOM 708 N N . LEU A 1 89 ? -57.126 -3.323 69.310 1.00 83.62 89 LEU A N 1
ATOM 709 C CA . LEU A 1 89 ? -57.073 -2.229 68.341 1.00 83.62 89 LEU A CA 1
ATOM 710 C C . LEU A 1 89 ? -55.658 -1.646 68.196 1.00 83.62 89 LEU A C 1
ATOM 712 O O . LEU A 1 89 ? -55.251 -1.298 67.088 1.00 83.62 89 LEU A O 1
ATOM 716 N N . GLU A 1 90 ? -54.908 -1.541 69.293 1.00 79.50 90 GLU A N 1
ATOM 717 C CA . GLU A 1 90 ? -53.508 -1.098 69.277 1.00 79.50 90 GLU A CA 1
ATOM 718 C C . GLU A 1 90 ? -52.622 -2.080 68.502 1.00 79.50 90 GLU A C 1
ATOM 720 O O . GLU A 1 90 ? -51.902 -1.665 67.595 1.00 79.50 90 GLU A O 1
ATOM 725 N N . ARG A 1 91 ? -52.766 -3.389 68.745 1.00 81.88 91 ARG A N 1
ATOM 726 C CA . ARG A 1 91 ? -52.039 -4.432 68.000 1.00 81.88 91 ARG A CA 1
ATOM 727 C C . ARG A 1 91 ? -52.362 -4.433 66.503 1.00 81.88 91 ARG A C 1
ATOM 729 O O . ARG A 1 91 ? -51.476 -4.650 65.682 1.00 81.88 91 ARG A O 1
ATOM 736 N N . GLU A 1 92 ? -53.621 -4.203 66.132 1.00 83.06 92 GLU A N 1
ATOM 737 C CA . GLU A 1 92 ? -54.038 -4.039 64.729 1.00 83.06 92 GLU A CA 1
ATOM 738 C C . GLU A 1 92 ? -53.386 -2.811 64.079 1.00 83.06 92 GLU A C 1
ATOM 740 O O . GLU A 1 92 ? -52.893 -2.884 62.953 1.00 83.06 92 GLU A O 1
ATOM 745 N N . ARG A 1 93 ? -53.325 -1.680 64.793 1.00 81.19 93 ARG A N 1
ATOM 746 C CA . ARG A 1 93 ? -52.648 -0.469 64.305 1.00 81.19 93 ARG A CA 1
ATOM 747 C C . ARG A 1 93 ? -51.156 -0.689 64.104 1.00 81.19 93 ARG A C 1
ATOM 749 O O . ARG A 1 93 ? -50.650 -0.341 63.044 1.00 81.19 93 ARG A O 1
ATOM 756 N N . GLU A 1 94 ? -50.478 -1.309 65.063 1.00 83.06 94 GLU A N 1
ATOM 757 C CA . GLU A 1 94 ? -49.050 -1.623 64.955 1.00 83.06 94 GLU A CA 1
ATOM 758 C C . GLU A 1 94 ? -48.760 -2.535 63.758 1.00 83.06 94 GLU A C 1
ATOM 760 O O . GLU A 1 94 ? -47.840 -2.271 62.983 1.00 83.06 94 GLU A O 1
ATOM 765 N N . LYS A 1 95 ? -49.584 -3.570 63.542 1.00 82.94 95 LYS A N 1
ATOM 766 C CA . LYS A 1 95 ? -49.473 -4.441 62.362 1.00 82.94 95 LYS A CA 1
ATOM 767 C C . LYS A 1 95 ? -49.642 -3.667 61.056 1.00 82.94 95 LYS A C 1
ATOM 769 O O . LYS A 1 95 ? -48.841 -3.846 60.139 1.00 82.94 95 LYS A O 1
ATOM 774 N N . ASN A 1 96 ? -50.649 -2.799 60.980 1.00 85.38 96 ASN A N 1
ATOM 775 C CA . ASN A 1 96 ? -50.905 -1.981 59.796 1.00 85.38 96 ASN A CA 1
ATOM 776 C C . ASN A 1 96 ? -49.771 -0.976 59.539 1.00 85.38 96 ASN A C 1
ATOM 778 O O . ASN A 1 96 ? -49.342 -0.828 58.397 1.00 85.38 96 ASN A O 1
ATOM 782 N N . GLU A 1 97 ? -49.214 -0.358 60.583 1.00 88.31 97 GLU A N 1
ATOM 783 C CA . GLU A 1 97 ? -48.053 0.530 60.461 1.00 88.31 97 GLU A CA 1
ATOM 784 C C . GLU A 1 97 ? -46.798 -0.203 59.971 1.00 88.31 97 GLU A C 1
ATOM 786 O O . GLU A 1 97 ? -46.047 0.330 59.152 1.00 88.31 97 GLU A O 1
ATOM 791 N N . ILE A 1 98 ? -46.549 -1.421 60.461 1.00 85.81 98 ILE A N 1
ATOM 792 C CA . ILE A 1 98 ? -45.424 -2.249 60.009 1.00 85.81 98 ILE A CA 1
ATOM 793 C C . ILE A 1 98 ? -45.613 -2.639 58.540 1.00 85.81 98 ILE A C 1
ATOM 795 O O . ILE A 1 98 ? -44.676 -2.522 57.748 1.00 85.81 98 ILE A O 1
ATOM 799 N N . HIS A 1 99 ? -46.823 -3.054 58.158 1.00 83.00 99 HIS A N 1
ATOM 800 C CA . HIS A 1 99 ? -47.137 -3.427 56.782 1.00 83.00 99 HIS A CA 1
ATOM 801 C C . HIS A 1 99 ? -46.965 -2.248 55.816 1.00 83.00 99 HIS A C 1
ATOM 803 O O . HIS A 1 99 ? -46.332 -2.393 54.771 1.00 83.00 99 HIS A O 1
ATOM 809 N N . GLU A 1 100 ? -47.448 -1.062 56.190 1.00 88.25 100 GLU A N 1
ATOM 810 C CA . GLU A 1 100 ? -47.300 0.149 55.383 1.00 88.25 100 GLU A CA 1
ATOM 811 C C . GLU A 1 100 ? -45.825 0.560 55.233 1.00 88.25 100 GLU A C 1
ATOM 813 O O . GLU A 1 100 ? -45.384 0.905 54.135 1.00 88.25 100 GLU A O 1
ATOM 818 N N . LYS A 1 101 ? -45.026 0.470 56.306 1.00 88.94 101 LYS A N 1
ATOM 819 C CA . LYS A 1 101 ? -43.575 0.725 56.248 1.00 88.94 101 LYS A CA 1
ATOM 820 C C . LYS A 1 101 ? -42.858 -0.256 55.320 1.00 88.94 101 LYS A C 1
ATOM 822 O O . LYS A 1 101 ? -42.003 0.165 54.545 1.00 88.94 101 LYS A O 1
ATOM 827 N N . MET A 1 102 ? -43.222 -1.536 55.367 1.00 88.19 102 MET A N 1
ATOM 828 C CA . MET A 1 102 ? -42.661 -2.569 54.494 1.00 88.19 102 MET A CA 1
ATOM 829 C C . MET A 1 102 ? -43.020 -2.331 53.018 1.00 88.19 102 MET A C 1
ATOM 831 O O . MET A 1 102 ? -42.157 -2.453 52.147 1.00 88.19 102 MET A O 1
ATOM 835 N N . LEU A 1 103 ? -44.262 -1.933 52.725 1.00 89.69 103 LEU A N 1
ATOM 836 C CA . LEU A 1 103 ? -44.686 -1.581 51.366 1.00 89.69 103 LEU A CA 1
ATOM 837 C C . LEU A 1 103 ? -43.911 -0.372 50.830 1.00 89.69 103 LEU A C 1
ATOM 839 O O . LEU A 1 103 ? -43.377 -0.411 49.727 1.00 89.69 103 LEU A O 1
ATOM 843 N N . ARG A 1 104 ? -43.755 0.677 51.644 1.00 88.94 104 ARG A N 1
ATOM 844 C CA . ARG A 1 104 ? -42.967 1.856 51.256 1.00 88.94 104 ARG A CA 1
ATOM 845 C C . ARG A 1 104 ? -41.491 1.525 51.031 1.00 88.94 104 ARG A C 1
ATOM 847 O O . ARG A 1 104 ? -40.886 2.069 50.112 1.00 88.94 104 ARG A O 1
ATOM 854 N N . ALA A 1 105 ? -40.911 0.643 51.847 1.00 89.69 105 ALA A N 1
ATOM 855 C CA . ALA A 1 105 ? -39.529 0.198 51.677 1.00 89.69 105 ALA A CA 1
ATOM 856 C C . ALA A 1 105 ? -39.344 -0.590 50.368 1.00 89.69 105 ALA A C 1
ATOM 858 O O . ALA A 1 105 ? -38.443 -0.286 49.590 1.00 89.69 105 ALA A O 1
ATOM 859 N N . THR A 1 106 ? -40.245 -1.531 50.076 1.00 88.50 106 THR A N 1
ATOM 860 C CA . THR A 1 106 ? -40.202 -2.325 48.834 1.00 88.50 106 THR A CA 1
ATOM 861 C C . THR A 1 106 ? -40.452 -1.481 47.580 1.00 88.50 106 THR A C 1
ATOM 863 O O . THR A 1 106 ? -39.797 -1.680 46.555 1.00 88.50 106 THR A O 1
ATOM 866 N N . GLU A 1 107 ? -41.347 -0.493 47.641 1.00 89.31 107 GLU A N 1
ATOM 867 C CA . GLU A 1 107 ? -41.550 0.469 46.552 1.00 89.31 107 GLU A CA 1
ATOM 868 C C . GLU A 1 107 ? -40.315 1.347 46.314 1.00 89.31 107 GLU A C 1
ATOM 870 O O . GLU A 1 107 ? -39.948 1.581 45.158 1.00 89.31 107 GLU A O 1
ATOM 875 N N . ALA A 1 108 ? -39.648 1.796 47.381 1.00 91.38 108 ALA A N 1
ATOM 876 C CA . ALA A 1 108 ? -38.420 2.581 47.287 1.00 91.38 108 ALA A CA 1
ATOM 877 C C . ALA A 1 108 ? -37.271 1.773 46.659 1.00 91.38 108 ALA A C 1
ATOM 879 O O . ALA A 1 108 ? -36.632 2.254 45.722 1.00 91.38 108 ALA A O 1
ATOM 880 N N . GLU A 1 109 ? -37.062 0.527 47.093 1.00 89.75 109 GLU A N 1
ATOM 881 C CA . GLU A 1 109 ? -36.064 -0.376 46.501 1.00 89.75 109 GLU A CA 1
ATOM 882 C C . GLU A 1 109 ? -36.342 -0.631 45.016 1.00 89.75 109 GLU A C 1
ATOM 884 O O . GLU A 1 109 ? -35.440 -0.561 44.178 1.00 89.75 109 GLU A O 1
ATOM 889 N N . ARG A 1 110 ? -37.610 -0.862 44.654 1.00 91.12 110 ARG A N 1
ATOM 890 C CA . ARG A 1 110 ? -38.016 -1.040 43.256 1.00 91.12 110 ARG A CA 1
ATOM 891 C C . ARG A 1 110 ? -37.717 0.203 42.415 1.00 91.12 110 ARG A C 1
ATOM 893 O O . ARG A 1 110 ? -37.241 0.070 41.287 1.00 91.12 110 ARG A O 1
ATOM 900 N N . GLN A 1 111 ? -38.000 1.401 42.928 1.00 90.75 111 GLN A N 1
ATOM 901 C CA . GLN A 1 111 ? -37.691 2.654 42.231 1.00 90.75 111 GLN A CA 1
ATOM 902 C C . GLN A 1 111 ? -36.183 2.851 42.061 1.00 90.75 111 GLN A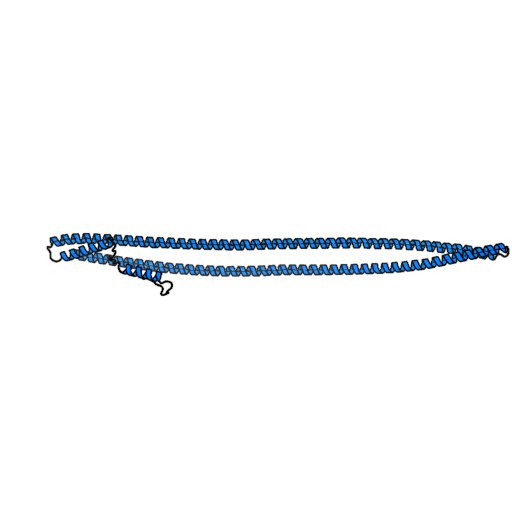 C 1
ATOM 904 O O . GLN A 1 111 ? -35.732 3.247 40.985 1.00 90.75 111 GLN A O 1
ATOM 909 N N . GLU A 1 112 ? -35.395 2.524 43.084 1.00 92.75 112 GLU A N 1
ATOM 910 C CA . GLU A 1 112 ? -33.940 2.599 43.014 1.00 92.75 112 GLU A CA 1
ATOM 911 C C . GLU A 1 112 ? -33.384 1.637 41.954 1.00 92.75 112 GLU A C 1
ATOM 913 O O . GLU A 1 112 ? -32.597 2.055 41.102 1.00 92.75 112 GLU A O 1
ATOM 918 N N . LEU A 1 113 ? -33.848 0.384 41.931 1.00 91.94 113 LEU A N 1
ATOM 919 C CA . LEU A 1 113 ? -33.468 -0.601 40.914 1.00 91.94 113 LEU A CA 1
ATOM 920 C C . LEU A 1 113 ? -33.838 -0.145 39.499 1.00 91.94 113 LEU A C 1
ATOM 922 O O . LEU A 1 113 ? -33.015 -0.253 38.591 1.00 91.94 113 LEU A O 1
ATOM 926 N N . LEU A 1 114 ? -35.033 0.423 39.308 1.00 93.19 114 LEU A N 1
ATOM 927 C CA . LEU A 1 114 ? -35.449 0.981 38.018 1.00 93.19 114 LEU A CA 1
ATOM 928 C C . LEU A 1 114 ? -34.557 2.153 37.590 1.00 93.19 114 LEU A C 1
ATOM 930 O O . LEU A 1 114 ? -34.160 2.235 36.427 1.00 93.19 114 LEU A O 1
ATOM 934 N N . SER A 1 115 ? -34.193 3.040 38.521 1.00 92.50 115 SER A N 1
ATOM 935 C CA . SER A 1 115 ? -33.279 4.147 38.229 1.00 92.50 115 SER A CA 1
ATOM 936 C C . SER A 1 115 ? -31.896 3.640 37.808 1.00 92.50 115 SER A C 1
ATOM 938 O O . SER A 1 115 ? -31.363 4.096 36.793 1.00 92.50 115 SER A O 1
ATOM 940 N N . LYS A 1 116 ? -31.361 2.631 38.511 1.00 94.06 116 LYS A N 1
ATOM 941 C CA . LYS A 1 116 ? -30.077 1.992 38.201 1.00 94.06 116 LYS A CA 1
ATOM 942 C C . LYS A 1 116 ? -30.114 1.302 36.839 1.00 94.06 116 LYS A C 1
ATOM 944 O O . LYS A 1 116 ? -29.201 1.506 36.045 1.00 94.06 116 LYS A O 1
ATOM 949 N N . ALA A 1 117 ? -31.185 0.567 36.536 1.00 92.06 117 ALA A N 1
ATOM 950 C CA . ALA A 1 117 ? -31.390 -0.063 35.233 1.00 92.06 117 ALA A CA 1
ATOM 951 C C . ALA A 1 117 ? -31.411 0.978 34.101 1.00 92.06 117 ALA A C 1
ATOM 953 O O . ALA A 1 117 ? -30.667 0.847 33.135 1.00 92.06 117 ALA A O 1
ATOM 954 N N . SER A 1 118 ? -32.164 2.072 34.266 1.00 92.56 118 SER A N 1
ATOM 955 C CA . SER A 1 118 ? -32.223 3.143 33.261 1.00 92.56 118 SER A CA 1
ATOM 956 C C . SER A 1 118 ? -30.881 3.861 33.052 1.00 92.56 118 SER A C 1
ATOM 958 O O . SER A 1 118 ? -30.576 4.314 31.949 1.00 92.56 118 SER A O 1
ATOM 960 N N . ALA A 1 119 ? -30.059 3.974 34.101 1.00 93.81 119 ALA A N 1
ATOM 961 C CA . ALA A 1 119 ? -28.722 4.550 34.006 1.00 93.81 119 ALA A CA 1
ATOM 962 C C . ALA A 1 119 ? -27.763 3.618 33.246 1.00 93.81 119 ALA A C 1
ATOM 964 O O . ALA A 1 119 ? -27.034 4.081 32.369 1.00 93.81 119 ALA A O 1
ATOM 965 N N . LEU A 1 120 ? -27.820 2.313 33.530 1.00 93.31 120 LEU A N 1
ATOM 966 C CA . LEU A 1 120 ? -27.075 1.278 32.809 1.00 93.31 120 LEU A CA 1
ATOM 967 C C . LEU A 1 120 ? -27.450 1.235 31.323 1.00 93.31 120 LEU A C 1
ATOM 969 O O . LEU A 1 120 ? -26.563 1.221 30.475 1.00 93.31 120 LEU A O 1
ATOM 973 N N . GLU A 1 121 ? -28.742 1.292 30.994 1.00 90.88 121 GLU A N 1
ATOM 974 C CA . GLU A 1 121 ? -29.212 1.342 29.603 1.00 90.88 121 GLU A CA 1
ATOM 975 C C . GLU A 1 121 ? -28.634 2.544 28.846 1.00 90.88 121 GLU A C 1
ATOM 977 O O . GLU A 1 121 ? -28.146 2.392 27.726 1.00 90.88 121 GLU A O 1
ATOM 982 N N . ARG A 1 122 ? -28.618 3.733 29.465 1.00 94.06 122 ARG A N 1
ATOM 983 C CA . ARG A 1 122 ? -27.999 4.926 28.859 1.00 94.06 122 ARG A CA 1
ATOM 984 C C . ARG A 1 122 ? -26.503 4.745 28.636 1.00 94.06 122 ARG A C 1
ATOM 986 O O . ARG A 1 122 ? -26.006 5.132 27.584 1.00 94.06 122 ARG A O 1
ATOM 993 N N . GLN A 1 123 ? -25.799 4.144 29.591 1.00 93.88 123 GLN A N 1
ATOM 994 C CA . GLN A 1 123 ? -24.363 3.904 29.473 1.00 93.88 123 GLN A CA 1
ATOM 995 C C . GLN A 1 123 ? -24.040 2.916 28.339 1.00 93.88 123 GLN A C 1
ATOM 997 O O . GLN A 1 123 ? -23.109 3.145 27.566 1.00 93.88 123 GLN A O 1
ATOM 1002 N N . VAL A 1 124 ? -24.830 1.846 28.199 1.00 93.56 124 VAL A N 1
ATOM 1003 C CA . VAL A 1 124 ? -24.705 0.880 27.095 1.00 93.56 124 VAL A CA 1
ATOM 1004 C C . VAL A 1 124 ? -24.991 1.552 25.752 1.00 93.56 124 VAL A C 1
ATOM 1006 O O . VAL A 1 124 ? -24.239 1.363 24.797 1.00 93.56 124 VAL A O 1
ATOM 1009 N N . GLU A 1 125 ? -26.034 2.378 25.678 1.00 93.50 125 GLU A N 1
ATOM 1010 C CA . GLU A 1 125 ? -26.399 3.115 24.467 1.00 93.50 125 GLU A CA 1
ATOM 1011 C C . GLU A 1 125 ? -25.308 4.122 24.055 1.00 93.50 125 GLU A C 1
ATOM 1013 O O . GLU A 1 125 ? -24.962 4.223 22.877 1.00 93.50 125 GLU A O 1
ATOM 1018 N N . GLU A 1 126 ? -24.711 4.844 25.007 1.00 93.31 126 GLU A N 1
ATOM 1019 C CA . GLU A 1 126 ? -23.580 5.744 24.748 1.00 93.31 126 GLU A CA 1
ATOM 1020 C C . GLU A 1 126 ? -22.343 4.988 24.254 1.00 93.31 126 GLU A C 1
ATOM 1022 O O . GLU A 1 126 ? -21.739 5.389 23.256 1.00 93.31 126 GLU A O 1
ATOM 1027 N N . SER A 1 127 ? -21.998 3.869 24.898 1.00 91.56 127 SER A N 1
ATOM 1028 C CA . SER A 1 127 ? -20.890 3.009 24.470 1.00 91.56 127 SER A CA 1
ATOM 1029 C C . SER A 1 127 ? -21.117 2.464 23.056 1.00 91.56 127 SER A C 1
ATOM 1031 O O . SER A 1 127 ? -20.219 2.519 22.213 1.00 91.56 127 SER A O 1
ATOM 1033 N N . ARG A 1 128 ? -22.347 2.039 22.748 1.00 94.38 128 ARG A N 1
ATOM 1034 C CA . ARG A 1 128 ? -22.740 1.582 21.412 1.00 94.38 128 ARG A CA 1
ATOM 1035 C C . ARG A 1 128 ? -22.598 2.685 20.364 1.00 94.38 128 ARG A C 1
ATOM 1037 O O . ARG A 1 128 ? -22.024 2.448 19.306 1.00 94.38 128 ARG A O 1
ATOM 1044 N N . ARG A 1 129 ? -23.058 3.906 20.655 1.00 94.25 129 ARG A N 1
ATOM 1045 C CA . ARG A 1 129 ? -22.912 5.057 19.742 1.00 94.25 129 ARG A CA 1
ATOM 1046 C C . ARG A 1 129 ? -21.452 5.399 19.472 1.00 94.25 129 ARG A C 1
ATOM 1048 O O . ARG A 1 129 ? -21.107 5.737 18.340 1.00 94.25 129 ARG A O 1
ATOM 1055 N N . GLN A 1 130 ? -20.597 5.313 20.489 1.00 92.38 130 GLN A N 1
ATOM 1056 C CA . GLN A 1 130 ? -19.156 5.506 20.323 1.00 92.38 130 GLN A CA 1
ATOM 1057 C C . GLN A 1 130 ? -18.547 4.414 19.438 1.00 92.38 130 GLN A C 1
ATOM 1059 O O . GLN A 1 130 ? -17.803 4.738 18.512 1.00 92.38 130 GLN A O 1
ATOM 1064 N N . ALA A 1 131 ? -18.902 3.145 19.657 1.00 91.69 131 ALA A N 1
ATOM 1065 C CA . ALA A 1 131 ? -18.453 2.036 18.816 1.00 91.69 131 ALA A CA 1
ATOM 1066 C C . ALA A 1 131 ? -18.874 2.231 17.348 1.00 91.69 131 ALA A C 1
ATOM 1068 O O . ALA A 1 131 ? -18.025 2.206 16.459 1.00 91.69 131 ALA A O 1
ATOM 1069 N N . GLU A 1 132 ? -20.147 2.553 17.095 1.00 94.56 132 GLU A N 1
ATOM 1070 C CA . GLU A 1 132 ? -20.660 2.829 15.746 1.00 94.56 132 GLU A CA 1
ATOM 1071 C C . GLU A 1 132 ? -19.958 4.032 15.087 1.00 94.56 132 GLU A C 1
ATOM 1073 O O . GLU A 1 132 ? -19.696 4.029 13.880 1.00 94.56 132 GLU A O 1
ATOM 1078 N N . TYR A 1 133 ? -19.620 5.070 15.859 1.00 94.25 133 TYR A N 1
ATOM 1079 C CA . TYR A 1 133 ? -18.844 6.209 15.366 1.00 94.25 133 TYR A CA 1
ATOM 1080 C C . TYR A 1 133 ? -17.430 5.792 14.939 1.00 94.25 133 TYR A C 1
ATOM 1082 O O . TYR A 1 133 ? -16.994 6.142 13.838 1.00 94.25 133 TYR A O 1
ATOM 1090 N N . HIS A 1 134 ? -16.727 5.025 15.776 1.00 94.00 134 HIS A N 1
ATOM 1091 C CA . HIS A 1 134 ? -15.381 4.542 15.473 1.00 94.00 134 HIS A CA 1
ATOM 1092 C C . HIS A 1 134 ? -15.369 3.571 14.290 1.00 94.00 134 HIS A C 1
ATOM 1094 O O . HIS A 1 134 ? -14.499 3.682 13.426 1.00 94.00 134 HIS A O 1
ATOM 1100 N N . GLU A 1 135 ? -16.352 2.678 14.186 1.00 91.62 135 GLU A N 1
ATOM 1101 C CA . GLU A 1 135 ? -16.506 1.791 13.031 1.00 91.62 135 GLU A CA 1
ATOM 1102 C C . GLU A 1 135 ? -16.686 2.581 11.733 1.00 91.62 135 GLU A C 1
ATOM 1104 O O . GLU A 1 135 ? -15.972 2.333 10.760 1.00 91.62 135 GLU A O 1
ATOM 1109 N N . ARG A 1 136 ? -17.570 3.588 11.723 1.00 95.06 136 ARG A N 1
ATOM 1110 C CA . ARG A 1 136 ? -17.780 4.453 10.551 1.00 95.06 136 ARG A CA 1
ATOM 1111 C C . ARG A 1 136 ? -16.535 5.260 10.194 1.00 95.06 136 ARG A C 1
ATOM 1113 O O . ARG A 1 136 ? -16.225 5.406 9.014 1.00 95.06 136 ARG A O 1
ATOM 1120 N N . ALA A 1 137 ? -15.824 5.797 11.184 1.00 94.69 137 ALA A N 1
ATOM 1121 C CA . ALA A 1 137 ? -14.578 6.526 10.953 1.00 94.69 137 ALA A CA 1
ATOM 1122 C C . ALA A 1 137 ? -13.499 5.612 10.347 1.00 94.69 137 ALA A C 1
ATOM 1124 O O . ALA A 1 137 ? -12.860 5.980 9.362 1.00 94.69 137 ALA A O 1
ATOM 1125 N N . ASN A 1 138 ? -13.358 4.394 10.874 1.00 92.50 138 ASN A N 1
ATOM 1126 C CA . ASN A 1 138 ? -12.424 3.396 10.360 1.00 92.50 138 ASN A CA 1
ATOM 1127 C C . ASN A 1 138 ? -12.786 2.938 8.941 1.00 92.50 138 ASN A C 1
ATOM 1129 O O . ASN A 1 138 ? -11.892 2.767 8.115 1.00 92.50 138 ASN A O 1
ATOM 1133 N N . GLN A 1 139 ? -14.073 2.759 8.631 1.00 93.94 139 GLN A N 1
ATOM 1134 C CA . GLN A 1 139 ? -14.531 2.435 7.275 1.00 93.94 139 GLN A CA 1
ATOM 1135 C C . GLN A 1 139 ? -14.175 3.545 6.282 1.00 93.94 139 GLN A C 1
ATOM 1137 O O . GLN A 1 139 ? -13.573 3.254 5.252 1.00 93.94 139 GLN A O 1
ATOM 1142 N N . LYS A 1 140 ? -14.442 4.813 6.622 1.00 96.00 140 LYS A N 1
ATOM 1143 C CA . LYS A 1 140 ? -14.062 5.958 5.778 1.00 96.00 140 LYS A CA 1
ATOM 1144 C C . LYS A 1 140 ? -12.559 6.019 5.526 1.00 96.00 140 LYS A C 1
ATOM 1146 O O . LYS A 1 140 ? -12.141 6.176 4.386 1.00 96.00 140 LYS A O 1
ATOM 1151 N N . LEU A 1 141 ? -11.744 5.838 6.567 1.00 94.38 141 LEU A N 1
ATOM 1152 C CA . LEU A 1 141 ? -10.288 5.798 6.416 1.00 94.38 141 LEU A CA 1
ATOM 1153 C C . LEU A 1 141 ? -9.851 4.658 5.488 1.00 94.38 141 LEU A C 1
ATOM 1155 O O . LEU A 1 141 ? -9.036 4.879 4.597 1.00 94.38 141 LEU A O 1
ATOM 1159 N N . LYS A 1 142 ? -10.414 3.453 5.645 1.00 93.62 142 LYS A N 1
ATOM 1160 C CA . LYS A 1 142 ? -10.128 2.314 4.754 1.00 93.62 142 LYS A CA 1
ATOM 1161 C C . LYS A 1 142 ? -10.498 2.614 3.301 1.00 93.62 142 LYS A C 1
ATOM 1163 O O . LYS A 1 142 ? -9.724 2.286 2.405 1.00 93.62 142 LYS A O 1
ATOM 1168 N N . GLU A 1 143 ? -11.644 3.244 3.064 1.00 94.88 143 GLU A N 1
ATOM 1169 C CA . GLU A 1 143 ? -12.076 3.655 1.724 1.00 94.88 143 GLU A CA 1
ATOM 1170 C C . GLU A 1 143 ? -11.135 4.702 1.117 1.00 94.88 143 GLU A C 1
ATOM 1172 O O . GLU A 1 143 ? -10.725 4.550 -0.032 1.00 94.88 143 GLU A O 1
ATOM 1177 N N . GLU A 1 144 ? -10.734 5.719 1.885 1.00 94.50 144 GLU A N 1
ATOM 1178 C CA . GLU A 1 144 ? -9.760 6.726 1.445 1.00 94.50 144 GLU A CA 1
ATOM 1179 C C . GLU A 1 144 ? -8.398 6.103 1.112 1.00 94.50 144 GLU A C 1
ATOM 1181 O O . GLU A 1 144 ? -7.795 6.442 0.092 1.00 94.50 144 GLU A O 1
ATOM 1186 N N . HIS A 1 145 ? -7.910 5.178 1.943 1.00 93.38 145 HIS A N 1
ATOM 1187 C CA . HIS A 1 145 ? -6.668 4.451 1.678 1.00 93.38 145 HIS A CA 1
ATOM 1188 C C . HIS A 1 145 ? -6.771 3.622 0.394 1.00 93.38 145 HIS A C 1
ATOM 1190 O O . HIS A 1 145 ? -5.907 3.744 -0.473 1.00 93.38 145 HIS A O 1
ATOM 1196 N N . ALA A 1 146 ? -7.859 2.871 0.215 1.00 93.62 146 ALA A N 1
ATOM 1197 C CA . ALA A 1 146 ? -8.086 2.078 -0.991 1.00 93.62 146 ALA A CA 1
ATOM 1198 C C . ALA A 1 146 ? -8.213 2.947 -2.257 1.00 93.62 146 ALA A C 1
ATOM 1200 O O . ALA A 1 146 ? -7.757 2.551 -3.331 1.00 93.62 146 ALA A O 1
ATOM 1201 N N . GLN A 1 147 ? -8.819 4.134 -2.157 1.00 94.94 147 GLN A N 1
ATOM 1202 C CA . GLN A 1 147 ? -8.887 5.094 -3.263 1.00 94.94 147 GLN A CA 1
ATOM 1203 C C . GLN A 1 147 ? -7.497 5.619 -3.630 1.00 94.94 147 GLN A C 1
ATOM 1205 O O . GLN A 1 147 ? -7.116 5.545 -4.797 1.00 94.94 147 GLN A O 1
ATOM 1210 N N . ARG A 1 148 ? -6.708 6.065 -2.644 1.00 94.44 148 ARG A N 1
ATOM 1211 C CA . ARG A 1 148 ? -5.333 6.545 -2.872 1.00 94.44 148 ARG A CA 1
ATOM 1212 C C . ARG A 1 148 ? -4.439 5.464 -3.476 1.00 94.44 148 ARG A C 1
ATOM 1214 O O . ARG A 1 148 ? -3.667 5.754 -4.383 1.00 94.44 148 ARG A O 1
ATOM 1221 N N . GLU A 1 149 ? -4.555 4.218 -3.018 1.00 91.38 149 GLU A N 1
ATOM 1222 C CA . GLU A 1 149 ? -3.825 3.084 -3.596 1.00 91.38 149 GLU A CA 1
ATOM 1223 C C . GLU A 1 149 ? -4.187 2.860 -5.070 1.00 91.38 149 GLU A C 1
ATOM 1225 O O . GLU A 1 149 ? -3.295 2.699 -5.903 1.00 91.38 149 GLU A O 1
ATOM 1230 N N . ARG A 1 150 ? -5.479 2.909 -5.423 1.00 94.19 150 ARG A N 1
ATOM 1231 C CA . ARG A 1 150 ? -5.931 2.785 -6.821 1.00 94.19 150 ARG A CA 1
ATOM 1232 C C . ARG A 1 150 ? -5.416 3.925 -7.692 1.00 94.19 150 ARG A C 1
ATOM 1234 O O . ARG A 1 150 ? -4.916 3.666 -8.782 1.00 94.19 150 ARG A O 1
ATOM 1241 N N . GLU A 1 151 ? -5.496 5.161 -7.210 1.00 95.31 151 GLU A N 1
ATOM 1242 C CA . GLU A 1 151 ? -4.986 6.332 -7.928 1.00 95.31 151 GLU A CA 1
ATOM 1243 C C . GLU A 1 151 ? -3.477 6.235 -8.172 1.00 95.31 151 GLU A C 1
ATOM 1245 O O . GLU A 1 151 ? -3.017 6.485 -9.287 1.00 95.31 151 GLU A O 1
ATOM 1250 N N . LEU A 1 152 ? -2.703 5.824 -7.163 1.00 95.62 152 LEU A N 1
ATOM 1251 C CA . LEU A 1 152 ? -1.262 5.611 -7.297 1.00 95.62 152 LEU A CA 1
ATOM 1252 C C . LEU A 1 152 ? -0.950 4.506 -8.310 1.00 95.62 152 LEU A C 1
ATOM 1254 O O . LEU A 1 152 ? -0.095 4.697 -9.173 1.00 95.62 152 LEU A O 1
ATOM 1258 N N . LEU A 1 153 ? -1.663 3.378 -8.258 1.00 94.12 153 LEU A N 1
ATOM 1259 C CA . LEU A 1 153 ? -1.494 2.287 -9.220 1.00 94.12 153 LEU A CA 1
ATOM 1260 C C . LEU A 1 153 ? -1.833 2.724 -10.650 1.00 94.12 153 LEU A C 1
ATOM 1262 O O . LEU A 1 153 ? -1.112 2.379 -11.585 1.00 94.12 153 LEU A O 1
ATOM 1266 N N . GLU A 1 154 ? -2.892 3.510 -10.842 1.00 94.88 154 GLU A N 1
ATOM 1267 C CA . GLU A 1 154 ? -3.220 4.074 -12.152 1.00 94.88 154 GLU A CA 1
ATOM 1268 C C . GLU A 1 154 ? -2.155 5.055 -12.648 1.00 94.88 154 GLU A C 1
ATOM 1270 O O . GLU A 1 154 ? -1.797 5.023 -13.825 1.00 94.88 154 GLU A O 1
ATOM 1275 N N . GLN A 1 155 ? -1.627 5.917 -11.775 1.00 95.12 155 GLN A N 1
ATOM 1276 C CA . GLN A 1 155 ? -0.541 6.834 -12.131 1.00 95.12 155 GLN A CA 1
ATOM 1277 C C . GLN A 1 155 ? 0.728 6.080 -12.535 1.00 95.12 155 GLN A C 1
ATOM 1279 O O . GLN A 1 155 ? 1.358 6.450 -13.526 1.00 95.12 155 GLN A O 1
ATOM 1284 N N . MET A 1 156 ? 1.082 5.018 -11.806 1.00 91.06 156 MET A N 1
ATOM 1285 C CA . MET A 1 156 ? 2.220 4.158 -12.137 1.00 91.06 156 MET A CA 1
ATOM 1286 C C . MET A 1 156 ? 2.027 3.490 -13.500 1.00 91.06 156 MET A C 1
ATOM 1288 O O . MET A 1 156 ? 2.887 3.645 -14.361 1.00 91.06 156 MET A O 1
ATOM 1292 N N . ARG A 1 157 ? 0.859 2.883 -13.754 1.00 93.12 157 ARG A N 1
ATOM 1293 C CA . ARG A 1 157 ? 0.535 2.279 -15.060 1.00 93.12 157 ARG A CA 1
ATOM 1294 C C . ARG A 1 157 ? 0.615 3.279 -16.210 1.00 93.12 157 ARG A C 1
ATOM 1296 O O . ARG A 1 157 ? 1.207 2.991 -17.240 1.00 93.12 157 ARG A O 1
ATOM 1303 N N . ARG A 1 158 ? 0.063 4.487 -16.034 1.00 94.50 158 ARG A N 1
ATOM 1304 C CA . ARG A 1 158 ? 0.133 5.543 -17.062 1.00 94.50 158 ARG A CA 1
ATOM 1305 C C . ARG A 1 158 ? 1.576 5.945 -17.364 1.00 94.50 158 ARG A C 1
ATOM 1307 O O . ARG A 1 158 ? 1.907 6.150 -18.528 1.00 94.50 158 ARG A O 1
ATOM 1314 N N . ARG A 1 159 ? 2.423 6.056 -16.334 1.00 92.62 159 ARG A N 1
ATOM 1315 C CA . ARG A 1 159 ? 3.854 6.358 -16.493 1.00 92.62 159 ARG A CA 1
ATOM 1316 C C . ARG A 1 159 ? 4.602 5.219 -17.183 1.00 92.62 159 ARG A C 1
ATOM 1318 O O . ARG A 1 159 ? 5.427 5.494 -18.046 1.00 92.62 159 ARG A O 1
ATOM 1325 N N . GLU A 1 160 ? 4.307 3.970 -16.838 1.00 87.75 160 GLU A N 1
ATOM 1326 C CA . GLU A 1 160 ? 4.877 2.786 -17.493 1.00 87.75 160 GLU A CA 1
ATOM 1327 C C . GLU A 1 160 ? 4.507 2.743 -18.981 1.00 87.75 160 GLU A C 1
ATOM 1329 O O . GLU A 1 160 ? 5.398 2.665 -19.826 1.00 87.75 160 GLU A O 1
ATOM 1334 N N . ASP A 1 161 ? 3.224 2.917 -19.313 1.00 93.56 161 ASP A N 1
ATOM 1335 C CA . ASP A 1 161 ? 2.739 2.969 -20.696 1.00 93.56 161 ASP A CA 1
ATOM 1336 C C . ASP A 1 161 ? 3.386 4.117 -21.492 1.00 93.56 161 ASP A C 1
ATOM 1338 O O . ASP A 1 161 ? 3.736 3.963 -22.665 1.00 93.56 161 ASP A O 1
ATOM 1342 N N . GLU A 1 162 ? 3.538 5.296 -20.879 1.00 94.81 162 GLU A N 1
ATOM 1343 C CA . GLU A 1 162 ? 4.191 6.451 -21.500 1.00 94.81 162 GLU A CA 1
ATOM 1344 C C . GLU A 1 162 ? 5.672 6.169 -21.786 1.00 94.81 162 GLU A C 1
ATOM 1346 O O . GLU A 1 162 ? 6.142 6.386 -22.908 1.00 94.81 162 GLU A O 1
ATOM 1351 N N . MET A 1 163 ? 6.391 5.618 -20.807 1.00 88.50 163 MET A N 1
ATOM 1352 C CA . MET A 1 163 ? 7.791 5.226 -20.959 1.00 88.50 163 MET A CA 1
ATOM 1353 C C . MET A 1 163 ? 7.964 4.142 -22.025 1.00 88.50 163 MET A C 1
ATOM 1355 O O . MET A 1 163 ? 8.888 4.220 -22.840 1.00 88.50 163 MET A O 1
ATOM 1359 N N . GLU A 1 164 ? 7.060 3.164 -22.086 1.00 90.38 164 GLU A N 1
ATOM 1360 C CA . GLU A 1 164 ? 7.100 2.109 -23.094 1.00 90.38 164 GLU A CA 1
ATOM 1361 C C . GLU A 1 164 ? 6.843 2.663 -24.503 1.00 90.38 164 GLU A C 1
ATOM 1363 O O . GLU A 1 164 ? 7.546 2.308 -25.455 1.00 90.38 164 GLU A O 1
ATOM 1368 N N . ARG A 1 165 ? 5.903 3.605 -24.653 1.00 94.25 165 ARG A N 1
ATOM 1369 C CA . ARG A 1 165 ? 5.674 4.310 -25.927 1.00 94.25 165 ARG A CA 1
ATOM 1370 C C . ARG A 1 165 ? 6.908 5.084 -26.374 1.00 94.25 165 ARG A C 1
ATOM 1372 O O . ARG A 1 165 ? 7.278 5.002 -27.548 1.00 94.25 165 ARG A O 1
ATOM 1379 N N . ILE A 1 166 ? 7.551 5.815 -25.462 1.00 93.31 166 ILE A N 1
ATOM 1380 C CA . ILE A 1 166 ? 8.789 6.548 -25.759 1.00 93.31 166 ILE A CA 1
ATOM 1381 C C . ILE A 1 166 ? 9.886 5.573 -26.191 1.00 93.31 166 ILE A C 1
ATOM 1383 O O . ILE A 1 166 ? 10.532 5.806 -27.214 1.00 93.31 166 ILE A O 1
ATOM 1387 N N . ARG A 1 167 ? 10.062 4.461 -25.467 1.00 88.06 167 ARG A N 1
ATOM 1388 C CA . ARG A 1 167 ? 11.048 3.425 -25.795 1.00 88.06 167 ARG A CA 1
ATOM 1389 C C . ARG A 1 167 ? 10.814 2.850 -27.190 1.00 88.06 167 ARG A C 1
ATOM 1391 O O . ARG A 1 167 ? 11.735 2.875 -27.999 1.00 88.06 167 ARG A O 1
ATOM 1398 N N . ARG A 1 168 ? 9.588 2.418 -27.505 1.00 89.31 168 ARG A N 1
ATOM 1399 C CA . ARG A 1 168 ? 9.234 1.866 -28.827 1.00 89.31 168 ARG A CA 1
ATOM 1400 C C . ARG A 1 168 ? 9.476 2.871 -29.950 1.00 89.31 168 ARG A C 1
ATOM 1402 O O . ARG A 1 168 ? 10.017 2.513 -30.991 1.00 89.31 168 ARG A O 1
ATOM 1409 N N . ARG A 1 169 ? 9.119 4.142 -29.734 1.00 94.38 169 ARG A N 1
ATOM 1410 C CA . ARG A 1 169 ? 9.392 5.216 -30.699 1.00 94.38 169 ARG A CA 1
ATOM 1411 C C . ARG A 1 169 ? 10.892 5.389 -30.928 1.00 94.38 169 ARG A C 1
ATOM 1413 O O . ARG A 1 169 ? 11.315 5.486 -32.073 1.00 94.38 169 ARG A O 1
ATOM 1420 N N . LYS A 1 170 ? 11.691 5.419 -29.859 1.00 89.31 170 LYS A N 1
ATOM 1421 C CA . LYS A 1 170 ? 13.148 5.579 -29.952 1.00 89.31 170 LYS A CA 1
ATOM 1422 C C . LYS A 1 170 ? 13.818 4.388 -30.625 1.00 89.31 170 LYS A C 1
ATOM 1424 O O . LYS A 1 170 ? 14.693 4.590 -31.457 1.00 89.31 170 LYS A O 1
ATOM 1429 N N . GLU A 1 171 ? 13.377 3.171 -30.324 1.00 87.62 171 GLU A N 1
ATOM 1430 C CA . GLU A 1 171 ? 13.856 1.959 -30.994 1.00 87.62 171 GLU A CA 1
ATOM 1431 C C . GLU A 1 171 ? 13.518 1.995 -32.495 1.00 87.62 171 GLU A C 1
ATOM 1433 O O . GLU A 1 171 ? 14.398 1.757 -33.316 1.00 87.62 171 GLU A O 1
ATOM 1438 N N . ALA A 1 172 ? 12.306 2.409 -32.878 1.00 91.00 172 ALA A N 1
ATOM 1439 C CA . ALA A 1 172 ? 11.941 2.584 -34.286 1.00 91.00 172 ALA A CA 1
ATOM 1440 C C . ALA A 1 172 ? 12.759 3.684 -34.995 1.00 91.00 172 ALA A C 1
ATOM 1442 O O . ALA A 1 172 ? 13.201 3.479 -36.126 1.00 91.00 172 ALA A O 1
ATOM 1443 N N . GLU A 1 173 ? 12.995 4.829 -34.338 1.00 91.75 173 GLU A N 1
ATOM 1444 C CA . GLU A 1 173 ? 13.8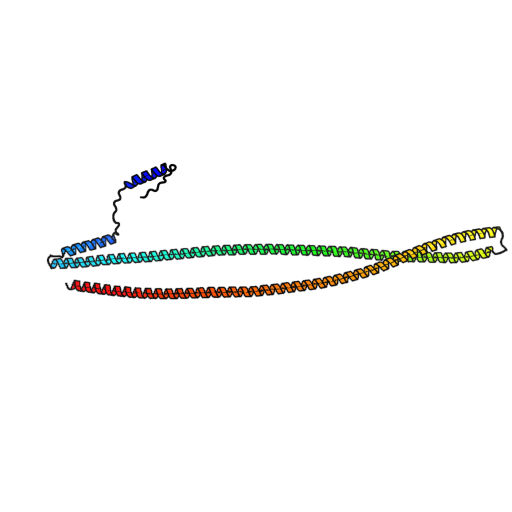55 5.906 -34.855 1.00 91.75 173 GLU A CA 1
ATOM 1445 C C . GLU A 1 173 ? 15.276 5.380 -35.130 1.00 91.75 173 GLU A C 1
ATOM 1447 O O . GLU A 1 173 ? 15.791 5.574 -36.231 1.00 91.75 173 GLU A O 1
ATOM 1452 N N . VAL A 1 174 ? 15.870 4.636 -34.188 1.00 88.31 174 VAL A N 1
ATOM 1453 C CA . VAL A 1 174 ? 17.200 4.020 -34.354 1.00 88.31 174 VAL A CA 1
ATOM 1454 C C . VAL A 1 174 ? 17.216 3.020 -35.509 1.00 88.31 174 VAL A C 1
ATOM 1456 O O . VAL A 1 174 ? 18.092 3.115 -36.365 1.00 88.31 174 VAL A O 1
ATOM 1459 N N . MET A 1 175 ? 16.237 2.113 -35.587 1.00 87.94 175 MET A N 1
ATOM 1460 C CA . MET A 1 175 ? 16.165 1.130 -36.676 1.00 87.94 175 MET A CA 1
ATOM 1461 C C . MET A 1 175 ? 16.039 1.802 -38.048 1.00 87.94 175 MET A C 1
ATOM 1463 O O . MET A 1 175 ? 16.732 1.426 -38.991 1.00 87.94 175 MET A O 1
ATOM 1467 N N . SER A 1 176 ? 15.200 2.837 -38.155 1.00 91.62 176 SER A N 1
ATOM 1468 C CA . SER A 1 176 ? 15.044 3.594 -39.401 1.00 91.62 176 SER A CA 1
ATOM 1469 C C . SER A 1 176 ? 16.324 4.341 -39.794 1.00 91.62 176 SER A C 1
ATOM 1471 O O . SER A 1 176 ? 16.691 4.345 -40.969 1.00 91.62 176 SER A O 1
ATOM 1473 N N . GLY A 1 177 ? 17.041 4.912 -38.818 1.00 89.81 177 GLY A N 1
ATOM 1474 C CA . GLY A 1 177 ? 18.316 5.592 -39.040 1.00 89.81 177 GLY A CA 1
ATOM 1475 C C . GLY A 1 177 ? 19.423 4.634 -39.483 1.00 89.81 177 GLY A C 1
ATOM 1476 O O . GLY A 1 177 ? 20.162 4.948 -40.412 1.00 89.81 177 GLY A O 1
ATOM 1477 N N . GLN A 1 178 ? 19.500 3.440 -38.888 1.00 87.75 178 GLN A N 1
ATOM 1478 C CA . GLN A 1 178 ? 20.436 2.390 -39.305 1.00 87.75 178 GLN A CA 1
ATOM 1479 C C . GLN A 1 178 ? 20.171 1.921 -40.738 1.00 87.75 178 GLN A C 1
ATOM 1481 O O . GLN A 1 178 ? 21.105 1.753 -41.520 1.00 87.75 178 GLN A O 1
ATOM 1486 N N . GLU A 1 179 ? 18.903 1.729 -41.109 1.00 90.12 179 GLU A N 1
ATOM 1487 C CA . GLU A 1 179 ? 18.548 1.303 -42.463 1.00 90.12 179 GLU A CA 1
ATOM 1488 C C . GLU A 1 179 ? 18.873 2.384 -43.505 1.00 90.12 179 GLU A C 1
ATOM 1490 O O . GLU A 1 179 ? 19.375 2.072 -44.587 1.00 90.12 179 GLU A O 1
ATOM 1495 N N . GLN A 1 180 ? 18.626 3.657 -43.177 1.00 91.94 180 GLN A N 1
ATOM 1496 C CA . GLN A 1 180 ? 19.021 4.788 -44.020 1.00 91.94 180 GLN A CA 1
ATOM 1497 C C . GLN A 1 180 ? 20.539 4.857 -44.188 1.00 91.94 180 GLN A C 1
ATOM 1499 O O . GLN A 1 180 ? 21.009 4.927 -45.322 1.00 91.94 180 GLN A O 1
ATOM 1504 N N . LEU A 1 181 ? 21.299 4.761 -43.090 1.00 90.69 181 LEU A N 1
ATOM 1505 C CA . LEU A 1 181 ? 22.761 4.741 -43.130 1.00 90.69 181 LEU A CA 1
ATOM 1506 C C . LEU A 1 181 ? 23.265 3.606 -44.030 1.00 90.69 181 LEU A C 1
ATOM 1508 O O . LEU A 1 181 ? 24.075 3.844 -44.925 1.00 90.69 181 LEU A O 1
ATOM 1512 N N . ARG A 1 182 ? 22.718 2.395 -43.871 1.00 90.94 182 ARG A N 1
ATOM 1513 C CA . ARG A 1 182 ? 23.086 1.240 -44.697 1.00 90.94 182 ARG A CA 1
ATOM 1514 C C . ARG A 1 182 ? 22.863 1.502 -46.187 1.00 90.94 182 ARG A C 1
ATOM 1516 O O . ARG A 1 182 ? 23.769 1.266 -46.977 1.00 90.94 182 ARG A O 1
ATOM 1523 N N . LYS A 1 183 ? 21.696 2.038 -46.564 1.00 93.62 183 LYS A N 1
ATOM 1524 C CA . LYS A 1 183 ? 21.391 2.395 -47.962 1.00 93.62 183 LYS A CA 1
ATOM 1525 C C . LYS A 1 183 ? 22.363 3.445 -48.500 1.00 93.62 183 LYS A C 1
ATOM 1527 O O . LYS A 1 183 ? 22.905 3.259 -49.580 1.00 93.62 183 LYS A O 1
ATOM 1532 N N . THR A 1 184 ? 22.649 4.495 -47.727 1.00 91.94 184 THR A N 1
ATOM 1533 C CA . THR A 1 184 ? 23.603 5.531 -48.157 1.00 91.94 184 THR A CA 1
ATOM 1534 C C . THR A 1 184 ? 25.021 4.995 -48.342 1.00 91.94 184 THR A C 1
ATOM 1536 O O . THR A 1 184 ? 25.694 5.394 -49.286 1.00 91.94 184 THR A O 1
ATOM 1539 N N . MET A 1 185 ? 25.469 4.062 -47.495 1.00 91.81 185 MET A N 1
ATOM 1540 C CA . MET A 1 185 ? 26.767 3.403 -47.659 1.00 91.81 185 MET A CA 1
ATOM 1541 C C . MET A 1 185 ? 26.789 2.514 -48.908 1.00 91.81 185 MET A C 1
ATOM 1543 O O . MET A 1 185 ? 27.737 2.590 -49.683 1.00 91.81 185 MET A O 1
ATOM 1547 N N . GLU A 1 186 ? 25.731 1.725 -49.145 1.00 92.44 186 GLU A N 1
ATOM 1548 C CA . GLU A 1 186 ? 25.592 0.899 -50.354 1.00 92.44 186 GLU A CA 1
ATOM 1549 C C . GLU A 1 186 ? 25.631 1.753 -51.635 1.00 92.44 186 GLU A C 1
ATOM 1551 O O . GLU A 1 186 ? 26.285 1.375 -52.608 1.00 92.44 186 GLU A O 1
ATOM 1556 N N . ASP A 1 187 ? 24.958 2.905 -51.642 1.00 93.56 187 ASP A N 1
ATOM 1557 C CA . ASP A 1 187 ? 24.943 3.816 -52.789 1.00 93.56 187 ASP A CA 1
ATOM 1558 C C . ASP A 1 187 ? 26.312 4.478 -53.004 1.00 93.56 187 ASP A C 1
ATOM 1560 O O . ASP A 1 187 ? 26.823 4.463 -54.123 1.00 93.56 187 ASP A O 1
ATOM 1564 N N . LEU A 1 188 ? 26.964 4.965 -51.942 1.00 92.00 188 LEU A N 1
ATOM 1565 C CA . LEU A 1 188 ? 28.322 5.519 -52.021 1.00 92.00 188 LEU A CA 1
ATOM 1566 C C . LEU A 1 188 ? 29.344 4.486 -52.518 1.00 92.00 188 LEU A C 1
ATOM 1568 O O . LEU A 1 188 ? 30.216 4.817 -53.320 1.00 92.00 188 LEU A O 1
ATOM 1572 N N . GLU A 1 189 ? 29.237 3.228 -52.083 1.00 90.56 189 GLU A N 1
ATOM 1573 C CA . GLU A 1 189 ? 30.077 2.143 -52.591 1.00 90.56 189 GLU A CA 1
ATOM 1574 C C . GLU A 1 189 ? 29.845 1.865 -54.077 1.00 90.56 189 GLU A C 1
ATOM 1576 O O . GLU A 1 189 ? 30.813 1.622 -54.802 1.00 90.56 189 GLU A O 1
ATOM 1581 N N . ARG A 1 190 ? 28.587 1.880 -54.538 1.00 93.06 190 ARG A N 1
ATOM 1582 C CA . ARG A 1 190 ? 28.263 1.717 -55.963 1.00 93.06 190 ARG A CA 1
ATOM 1583 C C . ARG A 1 190 ? 28.872 2.841 -56.781 1.00 93.06 190 ARG A C 1
ATOM 1585 O O . ARG A 1 190 ? 29.610 2.553 -57.716 1.00 93.06 190 ARG A O 1
ATOM 1592 N N . GLU A 1 191 ? 28.656 4.095 -56.387 1.00 91.56 191 GLU A N 1
ATOM 1593 C CA . GLU A 1 191 ? 29.225 5.208 -57.141 1.00 91.56 191 GLU A CA 1
ATOM 1594 C C . GLU A 1 191 ? 30.763 5.177 -57.143 1.00 91.56 191 GLU A C 1
ATOM 1596 O O . GLU A 1 191 ? 31.388 5.542 -58.138 1.00 91.56 191 GLU A O 1
ATOM 1601 N N . ARG A 1 192 ? 31.396 4.738 -56.045 1.00 90.25 192 ARG A N 1
ATOM 1602 C CA . ARG A 1 192 ? 32.853 4.554 -55.997 1.00 90.25 192 ARG A CA 1
ATOM 1603 C C . ARG A 1 192 ? 33.308 3.504 -57.011 1.00 90.25 192 ARG A C 1
ATOM 1605 O O . ARG A 1 192 ? 34.261 3.755 -57.742 1.00 90.25 192 ARG A O 1
ATOM 1612 N N . ARG A 1 193 ? 32.623 2.355 -57.087 1.00 90.31 193 ARG A N 1
ATOM 1613 C CA . ARG A 1 193 ? 32.916 1.296 -58.073 1.00 90.31 193 ARG A CA 1
ATOM 1614 C C . ARG A 1 193 ? 32.740 1.804 -59.502 1.00 90.31 193 ARG A C 1
ATOM 1616 O O . ARG A 1 193 ? 33.630 1.592 -60.317 1.00 90.31 193 ARG A O 1
ATOM 1623 N N . ASP A 1 194 ? 31.669 2.544 -59.776 1.00 92.31 194 ASP A N 1
ATOM 1624 C CA . ASP A 1 194 ? 31.421 3.136 -61.094 1.00 92.31 194 ASP A CA 1
ATOM 1625 C C . ASP A 1 194 ? 32.530 4.135 -61.479 1.00 92.31 194 ASP A C 1
ATOM 1627 O O . ASP A 1 194 ? 33.010 4.139 -62.616 1.00 92.31 194 ASP A O 1
ATOM 1631 N N . ARG A 1 195 ? 32.996 4.962 -60.528 1.00 89.69 195 ARG A N 1
ATOM 1632 C CA . ARG A 1 195 ? 34.129 5.881 -60.742 1.00 89.69 195 ARG A CA 1
ATOM 1633 C C . ARG A 1 195 ? 35.453 5.131 -60.948 1.00 89.69 195 ARG A C 1
ATOM 1635 O O . ARG A 1 195 ? 36.220 5.509 -61.832 1.00 89.69 195 ARG A O 1
ATOM 1642 N N . GLU A 1 196 ? 35.717 4.062 -60.194 1.00 89.69 196 GLU A N 1
ATOM 1643 C CA . GLU A 1 196 ? 36.888 3.190 -60.385 1.00 89.69 196 GLU A CA 1
ATOM 1644 C C . GLU A 1 196 ? 36.870 2.514 -61.768 1.00 89.69 196 GLU A C 1
ATOM 1646 O O . GLU A 1 196 ? 37.899 2.434 -62.441 1.00 89.69 196 GLU A O 1
ATOM 1651 N N . GLU A 1 197 ? 35.707 2.050 -62.226 1.00 92.38 197 GLU A N 1
ATOM 1652 C CA . GLU A 1 197 ? 35.527 1.485 -63.565 1.00 92.38 197 GLU A CA 1
ATOM 1653 C C . GLU A 1 197 ? 35.736 2.538 -64.658 1.00 92.38 197 GLU A C 1
ATOM 1655 O O . GLU A 1 197 ? 36.455 2.277 -65.627 1.00 92.38 197 GLU A O 1
ATOM 1660 N N . ALA A 1 198 ? 35.204 3.750 -64.480 1.00 91.62 198 ALA A N 1
ATOM 1661 C CA . ALA A 1 198 ? 35.462 4.867 -65.383 1.00 91.62 198 ALA A CA 1
ATOM 1662 C C . ALA A 1 198 ? 36.962 5.196 -65.459 1.00 91.62 198 ALA A C 1
ATOM 1664 O O . ALA A 1 198 ? 37.489 5.371 -66.556 1.00 91.62 198 ALA A O 1
ATOM 1665 N N . LEU A 1 199 ? 37.676 5.211 -64.328 1.00 92.12 199 LEU A N 1
ATOM 1666 C CA . LEU A 1 199 ? 39.130 5.395 -64.295 1.00 92.12 199 LEU A CA 1
ATOM 1667 C C . LEU A 1 199 ? 39.877 4.295 -65.059 1.00 92.12 199 LEU A C 1
ATOM 1669 O O . LEU A 1 199 ? 40.811 4.608 -65.797 1.00 92.12 199 LEU A O 1
ATOM 1673 N N . ARG A 1 200 ? 39.452 3.028 -64.950 1.00 91.69 200 ARG A N 1
ATOM 1674 C CA . ARG A 1 200 ? 40.035 1.919 -65.731 1.00 91.69 200 ARG A CA 1
ATOM 1675 C C . ARG A 1 200 ? 39.844 2.126 -67.230 1.00 91.69 200 ARG A C 1
ATOM 1677 O O . ARG A 1 200 ? 40.804 1.991 -67.983 1.00 91.69 200 ARG A O 1
ATOM 1684 N N . VAL A 1 201 ? 38.632 2.485 -67.660 1.00 93.69 201 VAL A N 1
ATOM 1685 C CA . VAL A 1 201 ? 38.336 2.757 -69.076 1.00 93.69 201 VAL A CA 1
ATOM 1686 C C . VAL A 1 201 ? 39.158 3.944 -69.577 1.00 93.69 201 VAL A C 1
ATOM 1688 O O . VAL A 1 201 ? 39.828 3.827 -70.598 1.00 93.69 201 VAL A O 1
ATOM 1691 N N . LEU A 1 202 ? 39.181 5.062 -68.844 1.00 91.56 202 LEU A N 1
ATOM 1692 C CA . LEU A 1 202 ? 39.987 6.234 -69.206 1.00 91.56 202 LEU A CA 1
ATOM 1693 C C . LEU A 1 202 ? 41.489 5.910 -69.239 1.00 91.56 202 LEU A C 1
ATOM 1695 O O . LEU A 1 202 ? 42.204 6.457 -70.075 1.00 91.56 202 LEU A O 1
ATOM 1699 N N . GLY A 1 203 ? 41.960 4.994 -68.387 1.00 90.31 203 GLY A N 1
ATOM 1700 C CA . GLY A 1 203 ? 43.325 4.468 -68.411 1.00 90.31 203 GLY A CA 1
ATOM 1701 C C . GLY A 1 203 ? 43.672 3.778 -69.732 1.00 90.31 203 GLY A C 1
ATOM 1702 O O . GLY A 1 203 ? 44.683 4.120 -70.339 1.00 90.31 203 GLY A O 1
ATOM 1703 N N . VAL A 1 204 ? 42.800 2.894 -70.229 1.00 92.44 204 VAL A N 1
ATOM 1704 C CA . VAL A 1 204 ? 42.979 2.232 -71.538 1.00 92.44 204 VAL A CA 1
ATOM 1705 C C . VAL A 1 204 ? 43.005 3.259 -72.673 1.00 92.44 204 VAL A C 1
ATOM 1707 O O . VAL A 1 204 ? 43.904 3.243 -73.509 1.00 92.44 204 VAL A O 1
ATOM 1710 N N . TRP A 1 205 ? 42.076 4.217 -72.668 1.00 88.31 205 TRP A N 1
ATOM 1711 C CA . TRP A 1 205 ? 42.036 5.282 -73.678 1.00 88.31 205 TRP A CA 1
ATOM 1712 C C . TRP A 1 205 ? 43.293 6.159 -73.639 1.00 88.31 205 TRP A C 1
ATOM 1714 O O . TRP A 1 205 ? 43.799 6.584 -74.677 1.00 88.31 205 TRP A O 1
ATOM 1724 N N . LYS A 1 206 ? 43.837 6.415 -72.445 1.00 90.25 206 LYS A N 1
ATOM 1725 C CA . LYS A 1 206 ? 45.096 7.145 -72.269 1.00 90.25 206 LYS A CA 1
ATOM 1726 C C . LYS A 1 206 ? 46.282 6.370 -72.839 1.00 90.25 206 LYS A C 1
ATOM 1728 O O . LYS A 1 206 ? 47.159 6.977 -73.450 1.00 90.25 206 LYS A O 1
ATOM 1733 N N . GLU A 1 207 ? 46.325 5.052 -72.660 1.00 89.62 207 GLU A N 1
ATOM 1734 C CA . GLU A 1 207 ? 47.345 4.185 -73.261 1.00 89.62 207 GLU A CA 1
ATOM 1735 C C . GLU A 1 207 ? 47.266 4.190 -74.792 1.00 89.62 207 GLU A C 1
ATOM 1737 O O . GLU A 1 207 ? 48.289 4.381 -75.451 1.00 89.62 207 GLU A O 1
ATOM 1742 N N . GLU A 1 208 ? 46.063 4.075 -75.361 1.00 89.25 208 GLU A N 1
ATOM 1743 C CA . GLU A 1 208 ? 45.829 4.170 -76.809 1.00 89.25 208 GLU A CA 1
ATOM 1744 C C . GLU A 1 208 ? 46.269 5.527 -77.373 1.00 89.25 208 GLU A C 1
ATOM 1746 O O . GLU A 1 208 ? 46.925 5.601 -78.415 1.00 89.25 208 GLU A O 1
ATOM 1751 N N . LEU A 1 209 ? 45.963 6.612 -76.662 1.00 86.38 209 LEU A N 1
ATOM 1752 C CA . LEU A 1 209 ? 46.304 7.966 -77.079 1.00 86.38 209 LEU A CA 1
ATOM 1753 C C . LEU A 1 209 ? 47.814 8.246 -76.956 1.00 86.38 209 LEU A C 1
ATOM 1755 O O . LEU A 1 209 ? 48.400 8.876 -77.838 1.00 86.38 209 LEU A O 1
ATOM 1759 N N . ASN A 1 210 ? 48.477 7.701 -75.930 1.00 86.94 210 ASN A N 1
ATOM 1760 C CA . ASN A 1 210 ? 49.940 7.697 -75.823 1.00 86.94 210 ASN A CA 1
ATOM 1761 C C . ASN A 1 210 ? 50.597 6.880 -76.948 1.00 86.94 210 ASN A C 1
ATOM 1763 O O . ASN A 1 210 ? 51.614 7.303 -77.501 1.00 86.94 210 ASN A O 1
ATOM 1767 N N . ALA A 1 211 ? 50.015 5.736 -77.321 1.00 86.81 211 ALA A N 1
ATOM 1768 C CA . ALA A 1 211 ? 50.494 4.930 -78.439 1.00 86.81 211 ALA A CA 1
ATOM 1769 C C . ALA A 1 211 ? 50.344 5.684 -79.772 1.00 86.81 211 ALA A C 1
ATOM 1771 O O . ALA A 1 211 ? 51.285 5.711 -80.565 1.00 86.81 211 ALA A O 1
ATOM 1772 N N . ALA A 1 212 ? 49.222 6.378 -79.988 1.00 84.75 212 ALA A N 1
ATOM 1773 C CA . ALA A 1 212 ? 49.014 7.231 -81.157 1.00 84.75 212 ALA A CA 1
ATOM 1774 C C . ALA A 1 212 ? 50.024 8.392 -81.219 1.00 84.75 212 ALA A C 1
ATOM 1776 O O . ALA A 1 212 ? 50.592 8.639 -82.279 1.00 84.75 212 ALA A O 1
ATOM 1777 N N . LEU A 1 213 ? 50.305 9.060 -80.094 1.00 83.31 213 LEU A N 1
ATOM 1778 C CA . LEU A 1 213 ? 51.328 10.115 -80.004 1.00 83.31 213 LEU A CA 1
ATOM 1779 C C . LEU A 1 213 ? 52.749 9.608 -80.309 1.00 83.31 213 LEU A C 1
ATOM 1781 O O . LEU A 1 213 ? 53.588 10.376 -80.783 1.00 83.31 213 LEU A O 1
ATOM 1785 N N . SER A 1 214 ? 53.021 8.321 -80.067 1.00 81.56 214 SER A N 1
ATOM 1786 C CA . SER A 1 214 ? 54.312 7.689 -80.368 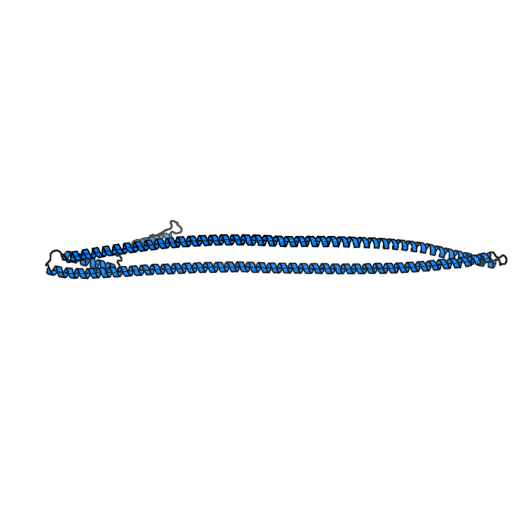1.00 81.56 214 SER A CA 1
ATOM 1787 C C . SER A 1 214 ? 54.511 7.353 -81.856 1.00 81.56 214 SER A C 1
ATOM 1789 O O . SER A 1 214 ? 55.643 7.111 -82.288 1.00 81.56 214 SER A O 1
ATOM 1791 N N . ASP A 1 215 ? 53.445 7.383 -82.670 1.00 83.56 215 ASP A N 1
ATOM 1792 C CA . ASP A 1 215 ? 53.534 7.126 -84.108 1.00 83.56 215 ASP A CA 1
ATOM 1793 C C . ASP A 1 215 ? 54.256 8.281 -84.835 1.00 83.56 215 ASP A C 1
ATOM 1795 O O . ASP A 1 215 ? 53.928 9.472 -84.744 1.00 83.56 215 ASP A O 1
ATOM 1799 N N . SER A 1 216 ? 55.287 7.925 -85.602 1.00 66.31 216 SER A N 1
ATOM 1800 C CA . SER A 1 216 ? 56.149 8.863 -86.328 1.00 66.31 216 SER A CA 1
ATOM 1801 C C . SER A 1 216 ? 55.523 9.438 -87.608 1.00 66.31 216 SER A C 1
ATOM 1803 O O . SER A 1 216 ? 56.134 10.297 -88.238 1.00 66.31 216 SER A O 1
ATOM 1805 N N . ARG A 1 217 ? 54.323 8.989 -88.003 1.00 74.44 217 ARG A N 1
ATOM 1806 C CA . ARG A 1 217 ? 53.657 9.362 -89.271 1.00 74.44 217 ARG A CA 1
ATOM 1807 C C . ARG A 1 217 ? 52.697 10.562 -89.190 1.00 74.44 217 ARG A C 1
ATOM 1809 O O . ARG A 1 217 ? 52.140 10.945 -90.215 1.00 74.44 217 ARG A O 1
ATOM 1816 N N . GLN A 1 218 ? 52.482 11.145 -88.011 1.00 74.38 218 GLN A N 1
ATOM 1817 C CA . GLN A 1 218 ? 51.490 12.211 -87.789 1.00 74.38 218 GLN A CA 1
ATOM 1818 C C . GLN A 1 218 ? 52.016 13.625 -88.092 1.00 74.38 218 GLN A C 1
ATOM 1820 O O . GLN A 1 218 ? 53.194 13.922 -87.888 1.00 74.38 218 GLN A O 1
ATOM 1825 N N . SER A 1 219 ? 51.122 14.522 -88.528 1.00 81.75 219 SER A N 1
ATOM 1826 C CA . SER A 1 219 ? 51.432 15.950 -88.720 1.00 81.75 219 SER A CA 1
ATOM 1827 C C . SER A 1 219 ? 51.622 16.683 -87.381 1.00 81.75 219 SER A C 1
ATOM 1829 O O . SER A 1 219 ? 51.052 16.283 -86.365 1.00 81.75 219 SER A O 1
ATOM 1831 N N . GLN A 1 220 ? 52.377 17.789 -87.369 1.00 80.81 220 GLN A N 1
ATOM 1832 C CA . GLN A 1 220 ? 52.595 18.609 -86.165 1.00 80.81 220 GLN A CA 1
ATOM 1833 C C . GLN A 1 220 ? 51.281 19.111 -85.542 1.00 80.81 220 GLN A C 1
ATOM 1835 O O . GLN A 1 220 ? 51.146 19.111 -84.322 1.00 80.81 220 GLN A O 1
ATOM 1840 N N . GLU A 1 221 ? 50.293 19.478 -86.362 1.00 81.31 221 GLU A N 1
ATOM 1841 C CA . GLU A 1 221 ? 48.976 19.932 -85.886 1.00 81.31 221 GLU A CA 1
ATOM 1842 C C . GLU A 1 221 ? 48.181 18.804 -85.210 1.00 81.31 221 GLU A C 1
ATOM 1844 O O . GLU A 1 221 ? 47.552 19.017 -84.177 1.00 81.31 221 GLU A O 1
ATOM 1849 N N . GLN A 1 222 ? 48.257 17.584 -85.751 1.00 81.50 222 GLN A N 1
ATOM 1850 C CA . GLN A 1 222 ? 47.579 16.408 -85.192 1.00 81.50 222 GLN A CA 1
ATOM 1851 C C . GLN A 1 222 ? 48.194 15.987 -83.856 1.00 81.50 222 GLN A C 1
ATOM 1853 O O . GLN A 1 222 ? 47.469 15.630 -82.932 1.00 81.50 222 GLN A O 1
ATOM 1858 N N . ARG A 1 223 ? 49.521 16.085 -83.729 1.00 82.94 223 ARG A N 1
ATOM 1859 C CA . ARG A 1 223 ? 50.220 15.836 -82.463 1.00 82.94 223 ARG A CA 1
ATOM 1860 C C . ARG A 1 223 ? 49.836 16.844 -81.389 1.00 82.94 223 ARG A C 1
ATOM 1862 O O . ARG A 1 223 ? 49.525 16.434 -80.280 1.00 82.94 223 ARG A O 1
ATOM 1869 N N . ALA A 1 224 ? 49.785 18.133 -81.724 1.00 85.19 224 ALA A N 1
ATOM 1870 C CA . ALA A 1 224 ? 49.381 19.171 -80.777 1.00 85.19 224 ALA A CA 1
ATOM 1871 C C . ALA A 1 224 ? 47.930 18.990 -80.286 1.00 85.19 224 ALA A C 1
ATOM 1873 O O . ALA A 1 224 ? 47.630 19.244 -79.119 1.00 85.19 224 ALA A O 1
ATOM 1874 N N . GLU A 1 225 ? 47.025 18.534 -81.156 1.00 87.00 225 GLU A N 1
ATOM 1875 C CA . GLU A 1 225 ? 45.639 18.236 -80.781 1.00 87.00 225 GLU A CA 1
ATOM 1876 C C . GLU A 1 225 ? 45.539 16.992 -79.882 1.00 87.00 225 GLU A C 1
ATOM 1878 O O . GLU A 1 225 ? 44.870 17.031 -78.849 1.00 87.00 225 GLU A O 1
ATOM 1883 N N . LEU A 1 226 ? 46.270 15.920 -80.205 1.00 86.62 226 LEU A N 1
ATOM 1884 C CA . LEU A 1 226 ? 46.361 14.731 -79.353 1.00 86.62 226 LEU A CA 1
ATOM 1885 C C . LEU A 1 226 ? 46.994 15.053 -77.988 1.00 86.62 226 LEU A C 1
ATOM 1887 O O . LEU A 1 226 ? 46.502 14.593 -76.964 1.00 86.62 226 LEU A O 1
ATOM 1891 N N . GLU A 1 227 ? 48.028 15.893 -77.930 1.00 86.50 227 GLU A N 1
ATOM 1892 C CA . GLU A 1 227 ? 48.634 16.350 -76.670 1.00 86.50 227 GLU A CA 1
ATOM 1893 C C . GLU A 1 227 ? 47.635 17.121 -75.793 1.00 86.50 227 GLU A C 1
ATOM 1895 O O . GLU A 1 227 ? 47.578 16.900 -74.580 1.00 86.50 227 GLU A O 1
ATOM 1900 N N . ARG A 1 228 ? 46.798 17.980 -76.392 1.00 89.38 228 ARG A N 1
ATOM 1901 C CA . ARG A 1 228 ? 45.722 18.684 -75.672 1.00 89.38 228 ARG A CA 1
ATOM 1902 C C . ARG A 1 228 ? 44.680 17.718 -75.119 1.00 89.38 228 ARG A C 1
ATOM 1904 O O . ARG A 1 228 ? 44.304 17.844 -73.955 1.00 89.38 228 ARG A O 1
ATOM 1911 N N . GLN A 1 229 ? 44.242 16.752 -75.924 1.00 89.12 229 GLN A N 1
ATOM 1912 C CA . GLN A 1 229 ? 43.286 15.726 -75.498 1.00 89.12 229 GLN A CA 1
ATOM 1913 C C . GLN A 1 229 ? 43.868 14.846 -74.380 1.00 89.12 229 GLN A C 1
ATOM 1915 O O . GLN A 1 229 ? 43.170 14.548 -73.414 1.00 89.12 229 GLN A O 1
ATOM 1920 N N . ASN A 1 230 ? 45.163 14.515 -74.441 1.00 89.25 230 ASN A N 1
ATOM 1921 C CA . ASN A 1 230 ? 45.866 13.782 -73.383 1.00 89.25 230 ASN A CA 1
ATOM 1922 C C . ASN A 1 230 ? 45.915 14.567 -72.067 1.00 89.25 230 ASN A C 1
ATOM 1924 O O . ASN A 1 230 ? 45.648 14.020 -70.999 1.00 89.25 230 ASN A O 1
ATOM 1928 N N . ALA A 1 231 ? 46.233 15.863 -72.137 1.00 89.69 231 ALA A N 1
ATOM 1929 C CA . ALA A 1 231 ? 46.274 16.728 -70.963 1.00 89.69 231 ALA A CA 1
ATOM 1930 C C . ALA A 1 231 ? 44.887 16.854 -70.308 1.00 89.69 231 ALA A C 1
ATOM 1932 O O . ALA A 1 231 ? 44.764 16.675 -69.098 1.00 89.69 231 ALA A O 1
ATOM 1933 N N . GLN A 1 232 ? 43.836 17.064 -71.109 1.00 91.94 232 GLN A N 1
ATOM 1934 C CA . GLN A 1 232 ? 42.450 17.108 -70.628 1.00 91.94 232 GLN A CA 1
ATOM 1935 C C . GLN A 1 232 ? 42.014 15.780 -69.991 1.00 91.94 232 GLN A C 1
ATOM 1937 O O . GLN A 1 232 ? 41.391 15.778 -68.928 1.00 91.94 232 GLN A O 1
ATOM 1942 N N . LEU A 1 233 ? 42.376 14.648 -70.603 1.00 91.19 233 LEU A N 1
ATOM 1943 C CA . LEU A 1 233 ? 42.104 13.314 -70.067 1.00 91.19 233 LEU A CA 1
ATOM 1944 C C . LEU A 1 233 ? 42.837 13.084 -68.737 1.00 91.19 233 LEU A C 1
ATOM 1946 O O . LEU A 1 233 ? 42.239 12.603 -67.778 1.00 91.19 233 LEU A O 1
ATOM 1950 N N . ALA A 1 234 ? 44.110 13.476 -68.647 1.00 90.38 234 ALA A N 1
ATOM 1951 C CA . ALA A 1 234 ? 44.908 13.360 -67.430 1.00 90.38 234 ALA A CA 1
ATOM 1952 C C . ALA A 1 234 ? 44.382 14.247 -66.288 1.00 90.38 234 ALA A C 1
ATOM 1954 O O . ALA A 1 234 ? 44.407 13.825 -65.132 1.00 90.38 234 ALA A O 1
ATOM 1955 N N . ASP A 1 235 ? 43.887 15.449 -66.585 1.00 92.81 235 ASP A N 1
ATOM 1956 C CA . ASP A 1 235 ? 43.227 16.310 -65.597 1.00 92.81 235 ASP A CA 1
ATOM 1957 C C . ASP A 1 235 ? 41.919 15.691 -65.103 1.00 92.81 235 ASP A C 1
ATOM 1959 O O . ASP A 1 235 ? 41.661 15.668 -63.897 1.00 92.81 235 ASP A O 1
ATOM 1963 N N . ARG A 1 236 ? 41.120 15.120 -66.013 1.00 91.31 236 ARG A N 1
ATOM 1964 C CA . ARG A 1 236 ? 39.865 14.456 -65.652 1.00 91.31 236 ARG A CA 1
ATOM 1965 C C . ARG A 1 236 ? 40.091 13.202 -64.806 1.00 91.31 236 ARG A C 1
ATOM 1967 O O . ARG A 1 236 ? 39.360 12.998 -63.840 1.00 91.31 236 ARG A O 1
ATOM 1974 N N . MET A 1 237 ? 41.104 12.397 -65.128 1.00 92.06 237 MET A N 1
ATOM 1975 C CA . MET A 1 237 ? 41.496 11.239 -64.316 1.00 92.06 237 MET A CA 1
ATOM 1976 C C . MET A 1 237 ? 41.944 11.666 -62.914 1.00 92.06 237 MET A C 1
ATOM 1978 O O . MET A 1 237 ? 41.440 11.120 -61.942 1.00 92.06 237 MET A O 1
ATOM 1982 N N . ARG A 1 238 ? 42.784 12.705 -62.790 1.00 92.88 238 ARG A N 1
ATOM 1983 C CA . ARG A 1 238 ? 43.216 13.231 -61.480 1.00 92.88 238 ARG A CA 1
ATOM 1984 C C . ARG A 1 238 ? 42.051 13.728 -60.618 1.00 92.88 238 ARG A C 1
ATOM 1986 O O . ARG A 1 238 ? 42.061 13.545 -59.403 1.00 92.88 238 ARG A O 1
ATOM 1993 N N . GLN A 1 239 ? 41.047 14.360 -61.229 1.00 92.88 239 GLN A N 1
ATOM 1994 C CA . GLN A 1 239 ? 39.827 14.771 -60.524 1.00 92.88 239 GLN A CA 1
ATOM 1995 C C . GLN A 1 239 ? 39.045 13.562 -60.002 1.00 92.88 239 GLN A C 1
ATOM 1997 O O . GLN A 1 239 ? 38.693 13.533 -58.826 1.00 92.88 239 GLN A O 1
ATOM 2002 N N . LEU A 1 240 ? 38.818 12.557 -60.852 1.00 91.19 240 LEU A N 1
ATOM 2003 C CA . LEU A 1 240 ? 38.102 11.336 -60.473 1.00 91.19 240 LEU A CA 1
ATOM 2004 C C . LEU A 1 240 ? 38.852 10.525 -59.406 1.00 91.19 240 LEU A C 1
ATOM 2006 O O . LEU A 1 240 ? 38.214 9.998 -58.500 1.00 91.19 240 LEU A O 1
ATOM 2010 N N . GLU A 1 241 ? 40.183 10.456 -59.471 1.00 92.00 241 GLU A N 1
ATOM 2011 C CA . GLU A 1 241 ? 41.030 9.831 -58.443 1.00 92.00 241 GLU A CA 1
ATOM 2012 C C . GLU A 1 241 ? 40.858 10.529 -57.086 1.00 92.00 241 GLU A C 1
ATOM 2014 O O . GLU A 1 241 ? 40.566 9.872 -56.089 1.00 92.00 241 GLU A O 1
ATOM 2019 N N . SER A 1 242 ? 40.934 11.864 -57.056 1.00 92.94 242 SER A N 1
ATOM 2020 C CA . SER A 1 242 ? 40.704 12.661 -55.840 1.00 92.94 242 SER A CA 1
ATOM 2021 C C . SER A 1 242 ? 39.288 12.467 -55.272 1.00 92.94 242 SER A C 1
ATOM 2023 O O . SER A 1 242 ? 39.108 12.316 -54.061 1.00 92.94 242 SER A O 1
ATOM 2025 N N . GLU A 1 243 ? 38.271 12.412 -56.140 1.00 91.44 243 GLU A N 1
ATOM 2026 C CA . GLU A 1 243 ? 36.893 12.112 -55.739 1.00 91.44 243 GLU A CA 1
ATOM 2027 C C . GLU A 1 243 ? 36.784 10.706 -55.125 1.00 91.44 243 GLU A C 1
ATOM 2029 O O . GLU A 1 243 ? 36.224 10.570 -54.036 1.00 91.44 243 GLU A O 1
ATOM 2034 N N . CYS A 1 244 ? 37.376 9.681 -55.749 1.00 91.75 244 CYS A N 1
ATOM 2035 C CA . CYS A 1 244 ? 37.392 8.310 -55.225 1.00 91.75 244 CYS A CA 1
ATOM 2036 C C . CYS A 1 244 ? 38.075 8.224 -53.857 1.00 91.75 244 CYS A C 1
ATOM 2038 O O . CYS A 1 244 ? 37.532 7.608 -52.941 1.00 91.75 244 CYS A O 1
ATOM 2040 N N . GLU A 1 245 ? 39.230 8.872 -53.690 1.00 91.50 245 GLU A N 1
ATOM 2041 C CA . GLU A 1 245 ? 39.939 8.917 -52.408 1.00 91.50 245 GLU A CA 1
ATOM 2042 C C . GLU A 1 245 ? 39.101 9.598 -51.321 1.00 91.50 245 GLU A C 1
ATOM 2044 O O . GLU A 1 245 ? 39.041 9.117 -50.188 1.00 91.50 245 GLU A O 1
ATOM 2049 N N . SER A 1 246 ? 38.427 10.704 -51.652 1.00 91.25 246 SER A N 1
ATOM 2050 C CA . SER A 1 246 ? 37.563 11.413 -50.704 1.00 91.25 246 SER A CA 1
ATOM 2051 C C . SER A 1 246 ? 36.366 10.559 -50.270 1.00 91.25 246 SER A C 1
ATOM 2053 O O . SER A 1 246 ? 36.051 10.494 -49.082 1.00 91.25 246 SER A O 1
ATOM 2055 N N . GLN A 1 247 ? 35.757 9.829 -51.208 1.00 90.88 247 GLN A N 1
ATOM 2056 C CA . GLN A 1 247 ? 34.658 8.909 -50.927 1.00 90.88 247 GLN A CA 1
ATOM 2057 C C . GLN A 1 247 ? 35.112 7.690 -50.132 1.00 90.88 247 GLN A C 1
ATOM 2059 O O . GLN A 1 247 ? 34.391 7.235 -49.250 1.00 90.88 247 GLN A O 1
ATOM 2064 N N . GLN A 1 248 ? 36.313 7.176 -50.397 1.00 91.44 248 GLN A N 1
ATOM 2065 C CA . GLN A 1 248 ? 36.882 6.067 -49.642 1.00 91.44 248 GLN A CA 1
ATOM 2066 C C . GLN A 1 248 ? 37.135 6.453 -48.179 1.00 91.44 248 GLN A C 1
ATOM 2068 O O . GLN A 1 248 ? 36.848 5.657 -47.287 1.00 91.44 248 GLN A O 1
ATOM 2073 N N . ARG A 1 249 ? 37.611 7.680 -47.917 1.00 93.44 249 ARG A N 1
ATOM 2074 C CA . ARG A 1 249 ? 37.749 8.205 -46.547 1.00 93.44 249 ARG A CA 1
ATOM 2075 C C . ARG A 1 249 ? 36.392 8.326 -45.856 1.00 93.44 249 ARG A C 1
ATOM 2077 O O . ARG A 1 249 ? 36.253 7.856 -44.734 1.00 93.44 249 ARG A O 1
ATOM 2084 N N . LEU A 1 250 ? 35.391 8.878 -46.545 1.00 93.19 250 LEU A N 1
ATOM 2085 C CA . LEU A 1 250 ? 34.040 9.014 -45.999 1.00 93.19 250 LEU A CA 1
ATOM 2086 C C . LEU A 1 250 ? 33.408 7.652 -45.674 1.00 93.19 250 LEU A C 1
ATOM 2088 O O . LEU A 1 250 ? 32.844 7.482 -44.599 1.00 93.19 250 LEU A O 1
ATOM 2092 N N . LEU A 1 251 ? 33.524 6.670 -46.573 1.00 92.69 251 LEU A N 1
ATOM 2093 C CA . LEU A 1 251 ? 33.043 5.306 -46.328 1.00 92.69 251 LEU A CA 1
ATOM 2094 C C . LEU A 1 251 ? 33.716 4.690 -45.100 1.00 92.69 251 LEU A C 1
ATOM 2096 O O . LEU A 1 251 ? 33.027 4.122 -44.260 1.00 92.69 251 LEU A O 1
ATOM 2100 N N . HIS A 1 252 ? 35.031 4.862 -44.960 1.00 93.50 252 HIS A N 1
ATOM 2101 C CA . HIS A 1 252 ? 35.767 4.361 -43.804 1.00 93.50 252 HIS A CA 1
ATOM 2102 C C . HIS A 1 252 ? 35.319 5.016 -42.484 1.00 93.50 252 HIS A C 1
ATOM 2104 O O . HIS A 1 252 ? 35.149 4.328 -41.480 1.00 93.50 252 HIS A O 1
ATOM 2110 N N . GLU A 1 253 ? 35.075 6.330 -42.478 1.00 94.06 253 GLU A N 1
ATOM 2111 C CA . GLU A 1 253 ? 34.534 7.038 -41.309 1.00 94.06 253 GLU A CA 1
ATOM 2112 C C . GLU A 1 253 ? 33.124 6.545 -40.940 1.00 94.06 253 GLU A C 1
ATOM 2114 O O . GLU A 1 253 ? 32.826 6.336 -39.763 1.00 94.06 253 GLU A O 1
ATOM 2119 N N . LEU A 1 254 ? 32.259 6.306 -41.932 1.00 91.81 254 LEU A N 1
ATOM 2120 C CA . LEU A 1 254 ? 30.913 5.768 -41.706 1.00 91.81 254 LEU A CA 1
ATOM 2121 C C . LEU A 1 254 ? 30.936 4.317 -41.202 1.00 91.81 254 LEU A C 1
ATOM 2123 O O . LEU A 1 254 ? 30.124 3.961 -40.348 1.00 91.81 254 LEU A O 1
ATOM 2127 N N . GLU A 1 255 ? 31.862 3.489 -41.692 1.00 91.19 255 GLU A N 1
ATOM 2128 C CA . GLU A 1 255 ? 32.091 2.132 -41.181 1.00 91.19 255 GLU A CA 1
ATOM 2129 C C . GLU A 1 255 ? 32.519 2.153 -39.712 1.00 91.19 255 GLU A C 1
ATOM 2131 O O . GLU A 1 255 ? 31.940 1.427 -38.906 1.00 91.19 255 GLU A O 1
ATOM 2136 N N . LEU A 1 256 ? 33.457 3.032 -39.344 1.00 94.19 256 LEU A N 1
ATOM 2137 C CA . LEU A 1 256 ? 33.895 3.188 -37.956 1.00 94.19 256 LEU A CA 1
ATOM 2138 C C . LEU A 1 256 ? 32.720 3.568 -37.041 1.00 94.19 256 LEU A C 1
ATOM 2140 O O . LEU A 1 256 ? 32.512 2.944 -36.003 1.00 94.19 256 LEU A O 1
ATOM 2144 N N . LEU A 1 257 ? 31.912 4.553 -37.449 1.00 90.31 257 LEU A N 1
ATOM 2145 C CA . LEU A 1 257 ? 30.736 4.990 -36.690 1.00 90.31 257 LEU A CA 1
ATOM 2146 C C . LEU A 1 257 ? 29.676 3.887 -36.562 1.00 90.31 257 LEU A C 1
ATOM 2148 O O . LEU A 1 257 ? 29.026 3.771 -35.519 1.00 90.31 257 LEU A O 1
ATOM 2152 N N . ARG A 1 258 ? 29.490 3.065 -37.603 1.00 90.69 258 ARG A N 1
ATOM 2153 C CA . ARG A 1 258 ? 28.600 1.897 -37.550 1.00 90.69 258 ARG A CA 1
ATOM 2154 C C . ARG A 1 258 ? 29.103 0.883 -36.525 1.00 90.69 258 ARG A C 1
ATOM 2156 O O . ARG A 1 258 ? 28.321 0.444 -35.684 1.00 90.69 258 ARG A O 1
ATOM 2163 N N . ASP A 1 259 ? 30.388 0.553 -36.559 1.00 91.19 259 ASP A N 1
ATOM 2164 C CA . ASP A 1 259 ? 30.990 -0.427 -35.654 1.00 91.19 259 ASP A CA 1
ATOM 2165 C C . ASP A 1 259 ? 30.964 0.066 -34.192 1.00 91.19 259 ASP A C 1
ATOM 2167 O O . ASP A 1 259 ? 30.646 -0.701 -33.272 1.00 91.19 259 ASP A O 1
ATOM 2171 N N . GLU A 1 260 ? 31.206 1.364 -33.963 1.00 92.62 260 GLU A N 1
ATOM 2172 C CA . GLU A 1 260 ? 31.027 2.016 -32.660 1.00 92.62 260 GLU A CA 1
ATOM 2173 C C . GLU A 1 260 ? 29.579 1.894 -32.178 1.00 92.62 260 GLU A C 1
ATOM 2175 O O . GLU A 1 260 ? 29.332 1.474 -31.043 1.00 92.62 260 GLU A O 1
ATOM 2180 N N . HIS A 1 261 ? 28.608 2.187 -33.042 1.00 89.44 261 HIS A N 1
ATOM 2181 C CA . HIS A 1 261 ? 27.194 2.069 -32.713 1.00 89.44 261 HIS A CA 1
ATOM 2182 C C . HIS A 1 261 ? 26.795 0.623 -32.376 1.00 89.44 261 HIS A C 1
ATOM 2184 O O . HIS A 1 261 ? 26.109 0.396 -31.380 1.00 89.44 261 HIS A O 1
ATOM 2190 N N . GLU A 1 262 ? 27.261 -0.369 -33.136 1.00 89.81 262 GLU A N 1
ATOM 2191 C CA . GLU A 1 262 ? 27.041 -1.792 -32.841 1.00 89.81 262 GLU A CA 1
ATOM 2192 C C . GLU A 1 262 ? 27.698 -2.224 -31.522 1.00 89.81 262 GLU A C 1
ATOM 2194 O O . GLU A 1 262 ? 27.170 -3.070 -30.792 1.00 89.81 262 GLU A O 1
ATOM 2199 N N . SER A 1 263 ? 28.861 -1.662 -31.181 1.00 93.44 263 SER A N 1
ATOM 2200 C CA . SER A 1 263 ? 29.506 -1.902 -29.886 1.00 93.44 263 SER A CA 1
ATOM 2201 C C . SER A 1 263 ? 28.673 -1.335 -28.729 1.00 93.44 263 SER A C 1
ATOM 2203 O O . SER A 1 263 ? 28.417 -2.040 -27.749 1.00 93.44 263 SER A O 1
ATOM 2205 N N . LEU A 1 264 ? 28.147 -0.116 -28.883 1.00 91.38 264 LEU A N 1
ATOM 2206 C CA . LEU A 1 264 ? 27.268 0.524 -27.908 1.00 91.38 264 LEU A CA 1
ATOM 2207 C C . LEU A 1 264 ? 25.937 -0.219 -27.775 1.00 91.38 264 LEU A C 1
ATOM 2209 O O . LEU A 1 264 ? 25.461 -0.409 -26.660 1.00 91.38 264 LEU A O 1
ATOM 2213 N N . GLN A 1 265 ? 25.351 -0.701 -28.874 1.00 88.81 265 GLN A N 1
ATOM 2214 C CA . GLN A 1 265 ? 24.130 -1.509 -28.826 1.00 88.81 265 GLN A CA 1
ATOM 2215 C C . GLN A 1 265 ? 24.336 -2.818 -28.058 1.00 88.81 265 GLN A C 1
ATOM 2217 O O . GLN A 1 265 ? 23.482 -3.194 -27.252 1.00 88.81 265 GLN A O 1
ATOM 2222 N N . ARG A 1 266 ? 25.481 -3.485 -28.244 1.00 92.44 266 ARG A N 1
ATOM 2223 C CA . ARG A 1 266 ? 25.850 -4.670 -27.454 1.00 92.44 266 ARG A CA 1
ATOM 2224 C C . ARG A 1 266 ? 26.003 -4.336 -25.970 1.00 92.44 266 ARG A C 1
ATOM 2226 O O . ARG A 1 266 ? 25.459 -5.056 -25.138 1.00 92.44 266 ARG A O 1
ATOM 2233 N N . ALA A 1 267 ? 26.665 -3.228 -25.635 1.00 94.44 267 ALA A N 1
ATOM 2234 C CA . ALA A 1 267 ? 26.790 -2.774 -24.250 1.00 94.44 267 ALA A CA 1
ATOM 2235 C C . ALA A 1 267 ? 25.421 -2.461 -23.617 1.00 94.44 267 ALA A C 1
ATOM 2237 O O . ALA A 1 267 ? 25.147 -2.878 -22.496 1.00 94.44 267 ALA A O 1
ATOM 2238 N N . VAL A 1 268 ? 24.525 -1.795 -24.354 1.00 90.56 268 VAL A N 1
ATOM 2239 C CA . VAL A 1 268 ? 23.150 -1.522 -23.906 1.00 90.56 268 VAL A CA 1
ATOM 2240 C C . VAL A 1 268 ? 22.366 -2.816 -23.686 1.00 90.56 268 VAL A C 1
ATOM 2242 O O . VAL A 1 268 ? 21.619 -2.898 -22.715 1.00 90.56 268 VAL A O 1
ATOM 2245 N N . MET A 1 269 ? 22.521 -3.831 -24.544 1.00 91.19 269 MET A N 1
ATOM 2246 C CA . MET A 1 269 ? 21.881 -5.136 -24.341 1.00 91.19 269 MET A CA 1
ATOM 2247 C C . MET A 1 269 ? 22.359 -5.793 -23.038 1.00 91.19 269 MET A C 1
ATOM 2249 O O . MET A 1 269 ? 21.525 -6.230 -22.252 1.00 91.19 269 MET A O 1
ATOM 2253 N N . LEU A 1 270 ? 23.671 -5.807 -22.783 1.00 95.56 270 LEU A N 1
ATOM 2254 C CA . LEU A 1 270 ? 24.235 -6.376 -21.554 1.00 95.56 270 LEU A CA 1
ATOM 2255 C C . LEU A 1 270 ? 23.727 -5.644 -20.305 1.00 95.56 270 LEU A C 1
ATOM 2257 O O . LEU A 1 270 ? 23.243 -6.277 -19.370 1.00 95.56 270 LEU A O 1
ATOM 2261 N N . LEU A 1 271 ? 23.737 -4.310 -20.322 1.00 94.56 271 LEU A N 1
ATOM 2262 C CA . LEU A 1 271 ? 23.200 -3.510 -19.219 1.00 94.56 271 LEU A CA 1
ATOM 2263 C C . LEU A 1 271 ? 21.701 -3.761 -19.000 1.00 94.56 271 LEU A C 1
ATOM 2265 O O . LEU A 1 271 ? 21.254 -3.821 -17.860 1.00 94.56 271 LEU A O 1
ATOM 2269 N N . ARG A 1 272 ? 20.912 -3.948 -20.069 1.00 90.44 272 ARG A N 1
ATOM 2270 C CA . ARG A 1 272 ? 19.493 -4.330 -19.949 1.00 90.44 272 ARG A CA 1
ATOM 2271 C C . ARG A 1 272 ? 19.342 -5.684 -19.256 1.00 90.44 272 ARG A C 1
ATOM 2273 O O . ARG A 1 272 ? 18.534 -5.786 -18.341 1.00 90.44 272 ARG A O 1
ATOM 2280 N N . THR A 1 273 ? 20.137 -6.685 -19.637 1.00 94.25 273 THR A N 1
ATOM 2281 C CA . THR A 1 273 ? 20.092 -8.003 -18.985 1.00 94.25 273 THR A CA 1
ATOM 2282 C C . THR A 1 273 ? 20.514 -7.945 -17.516 1.00 94.25 273 THR A C 1
ATOM 2284 O O . THR A 1 273 ? 19.892 -8.592 -16.682 1.00 94.25 273 THR A O 1
ATOM 2287 N N . GLU A 1 274 ? 21.509 -7.123 -17.165 1.00 95.56 274 GLU A N 1
ATOM 2288 C CA . GLU A 1 274 ? 21.906 -6.920 -15.765 1.00 95.56 274 GLU A CA 1
ATOM 2289 C C . GLU A 1 274 ? 20.785 -6.277 -14.939 1.00 95.56 274 GLU A C 1
ATOM 2291 O O . GLU A 1 274 ? 20.523 -6.711 -13.817 1.00 95.56 274 GLU A O 1
ATOM 2296 N N . VAL A 1 275 ? 20.088 -5.280 -15.496 1.00 93.75 275 VAL A N 1
ATOM 2297 C CA . VAL A 1 275 ? 18.923 -4.659 -14.845 1.00 93.75 275 VAL A CA 1
ATOM 2298 C C . VAL A 1 275 ? 17.799 -5.679 -14.653 1.00 93.75 275 VAL A C 1
ATOM 2300 O O . VAL A 1 275 ? 17.273 -5.789 -13.550 1.00 93.75 275 VAL A O 1
ATOM 2303 N N . GLU A 1 276 ? 17.486 -6.484 -15.670 1.00 92.69 276 GLU A N 1
ATOM 2304 C CA . GLU A 1 276 ? 16.472 -7.543 -15.569 1.00 92.69 276 GLU A CA 1
ATOM 2305 C C . GLU A 1 276 ? 16.824 -8.578 -14.486 1.00 92.69 276 GLU A C 1
ATOM 2307 O O . GLU A 1 276 ? 15.958 -9.003 -13.718 1.00 92.69 276 GLU A O 1
ATOM 2312 N N . GLU A 1 277 ? 18.095 -8.970 -14.368 1.00 95.56 277 GLU A N 1
ATOM 2313 C CA . GLU A 1 277 ? 18.544 -9.837 -13.277 1.00 95.56 277 GLU A CA 1
ATOM 2314 C C . GLU A 1 277 ? 18.412 -9.170 -11.902 1.00 95.56 277 GLU A C 1
ATOM 2316 O O . GLU A 1 277 ? 18.032 -9.830 -10.928 1.00 95.56 277 GLU A O 1
ATOM 2321 N N . MET A 1 278 ? 18.745 -7.881 -11.795 1.00 94.50 278 MET A N 1
ATOM 2322 C CA . MET A 1 278 ? 18.590 -7.121 -10.555 1.00 94.50 278 MET A CA 1
ATOM 2323 C C . MET A 1 278 ? 17.122 -7.024 -10.135 1.00 94.50 278 MET A C 1
ATOM 2325 O O . MET A 1 278 ? 16.827 -7.270 -8.963 1.00 94.50 278 MET A O 1
ATOM 2329 N N . ASP A 1 279 ? 16.214 -6.758 -11.072 1.00 92.56 279 ASP A N 1
ATOM 2330 C CA . ASP A 1 279 ? 14.770 -6.713 -10.828 1.00 92.56 279 ASP A CA 1
ATOM 2331 C C . ASP A 1 279 ? 14.252 -8.076 -10.351 1.00 92.56 279 ASP A C 1
ATOM 2333 O O . ASP A 1 279 ? 13.576 -8.164 -9.327 1.00 92.56 279 ASP A O 1
ATOM 2337 N N . GLN A 1 280 ? 14.675 -9.175 -10.984 1.00 94.62 280 GLN A N 1
ATOM 2338 C CA . GLN 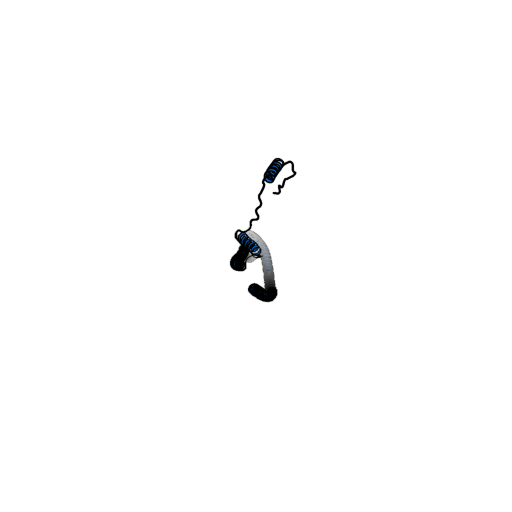A 1 280 ? 14.318 -10.524 -10.529 1.00 94.62 280 GLN A CA 1
ATOM 2339 C C . GLN A 1 280 ? 14.824 -10.826 -9.110 1.00 94.62 280 GLN A C 1
ATOM 2341 O O . GLN A 1 280 ? 14.132 -11.479 -8.320 1.00 94.62 280 GLN A O 1
ATOM 2346 N N . ARG A 1 281 ? 16.040 -10.388 -8.757 1.00 94.81 281 ARG A N 1
ATOM 2347 C CA . ARG A 1 281 ? 16.577 -10.535 -7.390 1.00 94.81 281 ARG A CA 1
ATOM 2348 C C . ARG A 1 281 ? 15.792 -9.680 -6.396 1.00 94.81 281 ARG A C 1
ATOM 2350 O O . ARG A 1 281 ? 15.516 -10.145 -5.285 1.00 94.81 281 ARG A O 1
ATOM 2357 N N . HIS A 1 282 ? 15.421 -8.463 -6.788 1.00 94.06 282 HIS A N 1
ATOM 2358 C CA . HIS A 1 282 ? 14.583 -7.579 -5.989 1.00 94.06 282 HIS A CA 1
ATOM 2359 C C . HIS A 1 282 ? 13.216 -8.215 -5.719 1.00 94.06 282 HIS A C 1
ATOM 2361 O O . HIS A 1 282 ? 12.826 -8.334 -4.558 1.00 94.06 282 HIS A O 1
ATOM 2367 N N . ASP A 1 283 ? 12.550 -8.730 -6.751 1.00 92.69 283 ASP A N 1
ATOM 2368 C CA . ASP A 1 283 ? 11.261 -9.408 -6.631 1.00 92.69 283 ASP A CA 1
ATOM 2369 C C . ASP A 1 283 ? 11.341 -10.618 -5.703 1.00 92.69 283 ASP A C 1
ATOM 2371 O O . ASP A 1 283 ? 10.528 -10.747 -4.789 1.00 92.69 283 ASP A O 1
ATOM 2375 N N . ARG A 1 284 ? 12.359 -11.477 -5.849 1.00 95.06 284 ARG A N 1
ATOM 2376 C CA . ARG A 1 284 ? 12.573 -12.612 -4.927 1.00 95.06 284 ARG A CA 1
ATOM 2377 C C . ARG A 1 284 ? 12.719 -12.154 -3.477 1.00 95.06 284 ARG A C 1
ATOM 2379 O O . ARG A 1 284 ? 12.135 -12.761 -2.581 1.00 95.06 284 ARG A O 1
ATOM 2386 N N . THR A 1 285 ? 13.477 -11.084 -3.245 1.00 94.88 285 THR A N 1
ATOM 2387 C CA . THR A 1 285 ? 13.671 -10.514 -1.903 1.00 94.88 285 THR A CA 1
ATOM 2388 C C . THR A 1 285 ? 12.362 -9.955 -1.349 1.00 94.88 285 THR A C 1
ATOM 2390 O O . THR A 1 285 ? 12.029 -10.195 -0.189 1.00 94.88 285 THR A O 1
ATOM 2393 N N . LYS A 1 286 ? 11.583 -9.265 -2.187 1.00 95.75 286 LYS A N 1
ATOM 2394 C CA . LYS A 1 286 ? 10.258 -8.745 -1.846 1.00 95.75 286 LYS A CA 1
ATOM 2395 C C . LYS A 1 286 ? 9.288 -9.870 -1.483 1.00 95.75 286 LYS A C 1
ATOM 2397 O O . LYS A 1 286 ? 8.629 -9.771 -0.453 1.00 95.75 286 LYS A O 1
ATOM 2402 N N . TYR A 1 287 ? 9.228 -10.944 -2.271 1.00 94.19 287 TYR A N 1
ATOM 2403 C CA . TYR A 1 287 ? 8.408 -12.119 -1.958 1.00 94.19 287 TYR A CA 1
ATOM 2404 C C . TYR A 1 287 ? 8.812 -12.755 -0.628 1.00 94.19 287 TYR A C 1
ATOM 2406 O O . TYR A 1 287 ? 7.946 -13.085 0.176 1.00 94.19 287 TYR A O 1
ATOM 2414 N N . HIS A 1 288 ? 10.115 -12.888 -0.364 1.00 95.75 288 HIS A N 1
ATOM 2415 C CA . HIS A 1 288 ? 10.587 -13.424 0.909 1.00 95.75 288 HIS A CA 1
ATOM 2416 C C . HIS A 1 288 ? 10.183 -12.535 2.093 1.00 95.75 288 HIS A C 1
ATOM 2418 O O . HIS A 1 288 ? 9.707 -13.042 3.105 1.00 95.75 288 HIS A O 1
ATOM 2424 N N . LEU A 1 289 ? 10.315 -11.211 1.955 1.00 96.25 289 LEU A N 1
ATOM 2425 C CA . LEU A 1 289 ? 9.889 -10.261 2.981 1.00 96.25 289 LEU A CA 1
ATOM 2426 C C . LEU A 1 289 ? 8.377 -10.334 3.236 1.00 96.25 289 LEU A C 1
ATOM 2428 O O . LEU A 1 289 ? 7.966 -10.347 4.392 1.00 96.25 289 LEU A O 1
ATOM 2432 N N . LEU A 1 290 ? 7.560 -10.406 2.181 1.00 95.38 290 LEU A N 1
ATOM 2433 C CA . LEU A 1 290 ? 6.108 -10.555 2.306 1.00 95.38 290 LEU A CA 1
ATOM 2434 C C . LEU A 1 290 ? 5.740 -11.846 3.047 1.00 95.38 290 LEU A C 1
ATOM 2436 O O . LEU A 1 290 ? 4.972 -11.785 3.998 1.00 95.38 290 LEU A O 1
ATOM 2440 N N . ALA A 1 291 ? 6.363 -12.974 2.698 1.00 94.94 291 ALA A N 1
ATOM 2441 C CA . ALA A 1 291 ? 6.134 -14.244 3.386 1.00 94.94 291 ALA A CA 1
ATOM 2442 C C . ALA A 1 291 ? 6.534 -14.196 4.876 1.00 94.94 291 ALA A C 1
ATOM 2444 O O . ALA A 1 291 ? 5.856 -14.771 5.724 1.00 94.94 291 ALA A O 1
ATOM 2445 N N . LEU A 1 292 ? 7.622 -13.493 5.222 1.00 96.06 292 LEU A N 1
ATOM 2446 C CA . LEU A 1 292 ? 8.012 -13.287 6.622 1.00 96.06 292 LEU A CA 1
ATOM 2447 C C . LEU A 1 292 ? 7.006 -12.411 7.379 1.00 96.06 292 LEU A C 1
ATOM 2449 O O . LEU A 1 292 ? 6.726 -12.686 8.543 1.00 96.06 292 LEU A O 1
ATOM 2453 N N . LEU A 1 293 ? 6.465 -11.374 6.735 1.00 95.06 293 LEU A N 1
ATOM 2454 C CA . LEU A 1 293 ? 5.436 -10.514 7.325 1.00 95.06 293 LEU A CA 1
ATOM 2455 C C . LEU A 1 293 ? 4.117 -11.267 7.534 1.00 95.06 293 LEU A C 1
ATOM 2457 O O . LEU A 1 293 ? 3.495 -11.103 8.580 1.00 95.06 293 LEU A O 1
ATOM 2461 N N . GLU A 1 294 ? 3.720 -12.116 6.585 1.00 94.56 294 GLU A N 1
ATOM 2462 C CA . GLU A 1 294 ? 2.562 -13.009 6.720 1.00 94.56 294 GLU A CA 1
ATOM 2463 C C . GLU A 1 294 ? 2.750 -13.966 7.903 1.00 94.56 294 GLU A C 1
ATOM 2465 O O . GLU A 1 294 ? 1.912 -14.004 8.801 1.00 94.56 294 GLU A O 1
ATOM 2470 N N . LEU A 1 295 ? 3.902 -14.640 7.989 1.00 95.62 295 LEU A N 1
ATOM 2471 C CA . LEU A 1 295 ? 4.219 -15.519 9.117 1.00 95.62 295 LEU A CA 1
ATOM 2472 C C . LEU A 1 295 ? 4.253 -14.761 10.453 1.00 95.62 295 LEU A C 1
ATOM 2474 O O . LEU A 1 295 ? 3.828 -15.288 11.481 1.00 95.62 295 LEU A O 1
ATOM 2478 N N . GLN A 1 296 ? 4.757 -13.523 10.465 1.00 95.44 296 GLN A N 1
ATOM 2479 C CA . GLN A 1 296 ? 4.752 -12.677 11.656 1.00 95.44 296 GLN A CA 1
ATOM 2480 C C . GLN A 1 296 ? 3.320 -12.332 12.086 1.00 95.44 296 GLN A C 1
ATOM 2482 O O . GLN A 1 296 ? 3.031 -12.370 13.283 1.00 95.44 296 GLN A O 1
ATOM 2487 N N . ALA A 1 297 ? 2.435 -12.012 11.138 1.00 92.44 297 ALA A N 1
ATOM 2488 C CA . AL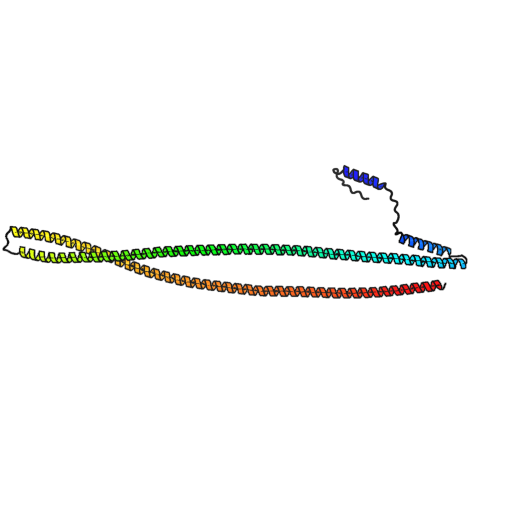A A 1 297 ? 1.028 -11.739 11.413 1.00 92.44 297 ALA A CA 1
ATOM 2489 C C . ALA A 1 297 ? 0.323 -12.983 11.974 1.00 92.44 297 ALA A C 1
ATOM 2491 O O . ALA A 1 297 ? -0.314 -12.889 13.021 1.00 92.44 297 ALA A O 1
ATOM 2492 N N . GLU A 1 298 ? 0.529 -14.154 11.366 1.00 94.19 298 GLU A N 1
ATOM 2493 C CA . GLU A 1 298 ? -0.011 -15.429 11.858 1.00 94.19 298 GLU A CA 1
ATOM 2494 C C . GLU A 1 298 ? 0.487 -15.755 13.274 1.00 94.19 298 GLU A C 1
ATOM 2496 O O . GLU A 1 298 ? -0.297 -16.120 14.153 1.00 94.19 298 GLU A O 1
ATOM 2501 N N . CYS A 1 299 ? 1.788 -15.581 13.535 1.00 93.94 299 CYS A N 1
ATOM 2502 C CA . CYS A 1 299 ? 2.356 -15.754 14.871 1.00 93.94 299 CYS A CA 1
ATOM 2503 C C . CYS A 1 299 ? 1.710 -14.801 15.883 1.00 93.94 299 CYS A C 1
ATOM 2505 O O . CYS A 1 299 ? 1.393 -15.206 17.002 1.00 93.94 299 CYS A O 1
ATOM 2507 N N . TYR A 1 300 ? 1.528 -13.535 15.504 1.00 93.81 300 TYR A N 1
ATOM 2508 C CA . TYR A 1 300 ? 0.927 -12.528 16.369 1.00 93.81 300 TYR A CA 1
ATOM 2509 C C . TYR A 1 300 ? -0.532 -12.861 16.692 1.00 93.81 300 TYR A C 1
ATOM 2511 O O . TYR A 1 300 ? -0.905 -12.868 17.864 1.00 93.81 300 TYR A O 1
ATOM 2519 N N . GLU A 1 301 ? -1.336 -13.213 15.687 1.00 92.62 301 GLU A N 1
ATOM 2520 C CA . GLU A 1 301 ? -2.724 -13.646 15.876 1.00 92.62 301 GLU A CA 1
ATOM 2521 C C . GLU A 1 301 ? -2.813 -14.881 16.777 1.00 92.62 301 GLU A C 1
ATOM 2523 O O . GLU A 1 301 ? -3.625 -14.910 17.702 1.00 92.62 301 GLU A O 1
ATOM 2528 N N . ALA A 1 302 ? -1.934 -15.868 16.586 1.00 92.38 302 ALA A N 1
ATOM 2529 C CA . ALA A 1 302 ? -1.887 -17.058 17.430 1.00 92.38 302 ALA A CA 1
ATOM 2530 C C . ALA A 1 302 ? -1.532 -16.734 18.893 1.00 92.38 302 ALA A C 1
ATOM 2532 O O . ALA A 1 302 ? -2.109 -17.320 19.814 1.00 92.38 302 ALA A O 1
ATOM 2533 N N . VAL A 1 303 ? -0.601 -15.802 19.128 1.00 93.38 303 VAL A N 1
ATOM 2534 C CA . VAL A 1 303 ? -0.242 -15.343 20.481 1.00 93.38 303 VAL A CA 1
ATOM 2535 C C . VAL A 1 303 ? -1.408 -14.601 21.128 1.00 93.38 303 VAL A C 1
ATOM 2537 O O . VAL A 1 303 ? -1.759 -14.908 22.265 1.00 93.38 303 VAL A O 1
ATOM 2540 N N . VAL A 1 304 ? -2.038 -13.669 20.409 1.00 92.25 304 VAL A N 1
ATOM 2541 C CA . VAL A 1 304 ? -3.205 -12.924 20.906 1.00 92.25 304 VAL A CA 1
ATOM 2542 C C . VAL A 1 304 ? -4.360 -13.872 21.221 1.00 92.25 304 VAL A C 1
ATOM 2544 O O . VAL A 1 304 ? -4.963 -13.751 22.283 1.00 92.25 304 VAL A O 1
ATOM 2547 N N . ALA A 1 305 ? -4.629 -14.855 20.359 1.00 90.69 305 ALA A N 1
ATOM 2548 C CA . ALA A 1 305 ? -5.662 -15.857 20.595 1.00 90.69 305 ALA A CA 1
ATOM 2549 C C . ALA A 1 305 ? -5.379 -16.686 21.859 1.00 90.69 305 ALA A C 1
ATOM 2551 O O . ALA A 1 305 ? -6.277 -16.877 22.676 1.00 90.69 305 ALA A O 1
ATOM 2552 N N . ARG A 1 306 ? -4.131 -17.137 22.069 1.00 92.38 306 ARG A N 1
ATOM 2553 C CA . ARG A 1 306 ? -3.746 -17.869 23.291 1.00 92.38 306 ARG A CA 1
ATOM 2554 C C . ARG A 1 306 ? -3.904 -17.023 24.550 1.00 92.38 306 ARG A C 1
ATOM 2556 O O . ARG A 1 306 ? -4.524 -17.486 25.501 1.00 92.38 306 ARG A O 1
ATOM 2563 N N . LEU A 1 307 ? -3.391 -15.792 24.539 1.00 89.56 307 LEU A N 1
ATOM 2564 C CA . L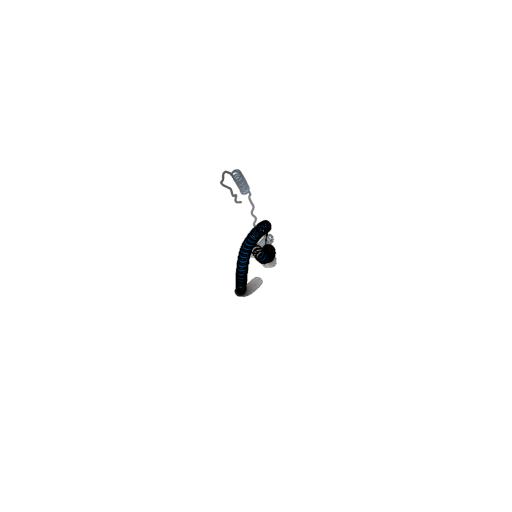EU A 1 307 ? -3.533 -14.864 25.665 1.00 89.56 307 LEU A CA 1
ATOM 2565 C C . LEU A 1 307 ? -5.006 -14.548 25.950 1.00 89.56 307 LEU A C 1
ATOM 2567 O O . LEU A 1 307 ? -5.397 -14.452 27.109 1.00 89.56 307 LEU A O 1
ATOM 2571 N N . GLY A 1 308 ? -5.828 -14.430 24.904 1.00 88.69 308 GLY A N 1
ATOM 2572 C CA . GLY A 1 308 ? -7.274 -14.263 25.025 1.00 88.69 308 GLY A CA 1
ATOM 2573 C C . GLY A 1 308 ? -7.930 -15.432 25.758 1.00 88.69 308 GLY A C 1
ATOM 2574 O O . GLY A 1 308 ? -8.650 -15.207 26.726 1.00 88.69 308 GLY A O 1
ATOM 2575 N N . VAL A 1 309 ? -7.621 -16.672 25.362 1.00 90.56 309 VAL A N 1
ATOM 2576 C CA . VAL A 1 309 ? -8.137 -17.884 26.025 1.00 90.56 309 VAL A CA 1
ATOM 2577 C C . VAL A 1 309 ? -7.664 -17.977 27.479 1.00 90.56 309 VAL A C 1
ATOM 2579 O O . VAL A 1 309 ? -8.459 -18.299 28.360 1.00 90.56 309 VAL A O 1
ATOM 2582 N N . GLU A 1 310 ? -6.392 -17.682 27.759 1.00 89.12 310 GLU A N 1
ATOM 2583 C CA . GLU A 1 310 ? -5.862 -17.661 29.130 1.00 89.12 310 GLU A CA 1
ATOM 2584 C C . GLU A 1 310 ? -6.577 -16.618 29.997 1.00 89.12 310 GLU A C 1
ATOM 2586 O O . GLU A 1 310 ? -6.956 -16.908 31.134 1.00 89.12 310 GLU A O 1
ATOM 2591 N N . HIS A 1 311 ? -6.808 -15.421 29.455 1.00 89.81 311 HIS A N 1
ATOM 2592 C CA . HIS A 1 311 ? -7.502 -14.352 30.162 1.00 89.81 311 HIS A CA 1
ATOM 2593 C C . HIS A 1 311 ? -8.979 -14.685 30.408 1.00 89.81 311 HIS A C 1
ATOM 2595 O O . HIS A 1 311 ? -9.478 -14.495 31.516 1.00 89.81 311 HIS A O 1
ATOM 2601 N N . GLU A 1 312 ? -9.672 -15.245 29.415 1.00 87.56 312 GLU A N 1
ATOM 2602 C CA . GLU A 1 312 ? -11.055 -15.706 29.557 1.00 87.56 312 GLU A CA 1
ATOM 2603 C C . GLU A 1 312 ? -11.166 -16.834 30.594 1.00 87.56 312 GLU A C 1
ATOM 2605 O O . GLU A 1 312 ? -12.080 -16.844 31.420 1.00 87.56 312 GLU A O 1
ATOM 2610 N N . HIS A 1 313 ? -10.196 -17.753 30.622 1.00 91.00 313 HIS A N 1
ATOM 2611 C CA . HIS A 1 313 ? -10.131 -18.794 31.641 1.00 91.00 313 HIS A CA 1
ATOM 2612 C C . HIS A 1 313 ? -9.953 -18.213 33.051 1.00 91.00 313 HIS A C 1
ATOM 2614 O O . HIS A 1 313 ? -10.661 -18.628 33.967 1.00 91.00 313 HIS A O 1
ATOM 2620 N N . GLN A 1 314 ? -9.066 -17.229 33.228 1.00 89.00 314 GLN A N 1
ATOM 2621 C CA . GLN A 1 314 ? -8.887 -16.531 34.508 1.00 89.00 314 GLN A CA 1
ATOM 2622 C C . GLN A 1 314 ? -10.156 -15.794 34.950 1.00 89.00 314 GLN A C 1
ATOM 2624 O O . GLN A 1 314 ? -10.545 -15.886 36.113 1.00 89.00 314 GLN A O 1
ATOM 2629 N N . LEU A 1 315 ? -10.828 -15.092 34.033 1.00 86.69 315 LEU A N 1
ATOM 2630 C CA . LEU A 1 315 ? -12.093 -14.413 34.325 1.00 86.69 315 LEU A CA 1
ATOM 2631 C C . LEU A 1 315 ? -13.170 -15.405 34.769 1.00 86.69 315 LEU A C 1
ATOM 2633 O O . LEU A 1 315 ? -13.862 -15.151 35.753 1.00 86.69 315 LEU A O 1
ATOM 2637 N N . ASN A 1 316 ? -13.272 -16.553 34.097 1.00 89.06 316 ASN A N 1
ATOM 2638 C CA . ASN A 1 316 ? -14.211 -17.606 34.473 1.00 89.06 316 ASN A CA 1
ATOM 2639 C C . ASN A 1 316 ? -13.891 -18.214 35.845 1.00 89.06 316 ASN A C 1
ATOM 2641 O O . ASN A 1 316 ? -14.811 -18.438 36.628 1.00 89.06 316 ASN A O 1
ATOM 2645 N N . GLN A 1 317 ? -12.614 -18.446 36.166 1.00 89.94 317 GLN A N 1
ATOM 2646 C CA . GLN A 1 317 ? -12.209 -18.917 37.497 1.00 89.94 317 GLN A CA 1
ATOM 2647 C C . GLN A 1 317 ? -12.561 -17.903 38.592 1.00 89.94 317 GLN A C 1
ATOM 2649 O O . GLN A 1 317 ? -13.122 -18.284 39.617 1.00 89.94 317 GLN A O 1
ATOM 2654 N N . ASN A 1 318 ? -12.286 -16.616 38.365 1.00 88.69 318 ASN A N 1
ATOM 2655 C CA . ASN A 1 318 ? -12.633 -15.559 39.316 1.00 88.69 318 ASN A CA 1
ATOM 2656 C C . ASN A 1 318 ? -14.153 -15.459 39.508 1.00 88.69 318 ASN A C 1
ATOM 2658 O O . ASN A 1 318 ? -14.623 -15.381 40.637 1.00 88.69 318 ASN A O 1
ATOM 2662 N N . ALA A 1 319 ? -14.929 -15.537 38.423 1.00 86.75 319 ALA A N 1
ATOM 2663 C CA . ALA A 1 319 ? -16.388 -15.518 38.489 1.00 86.75 319 ALA A CA 1
ATOM 2664 C C . ALA A 1 319 ? -16.962 -16.735 39.236 1.00 86.75 319 ALA A C 1
ATOM 2666 O O . ALA A 1 319 ? -17.937 -16.597 39.973 1.00 86.75 319 ALA A O 1
ATOM 2667 N N . GLN A 1 320 ? -16.364 -17.919 39.063 1.00 89.94 320 GLN A N 1
ATOM 2668 C CA . GLN A 1 320 ? -16.722 -19.113 39.836 1.00 89.94 320 GLN A CA 1
ATOM 2669 C C . GLN A 1 320 ? -16.417 -18.927 41.321 1.00 89.94 320 GLN A C 1
ATOM 2671 O O . GLN A 1 320 ? -17.273 -19.214 42.150 1.00 89.94 320 GLN A O 1
ATOM 2676 N N . TRP A 1 321 ? -15.240 -18.396 41.652 1.00 91.44 321 TRP A N 1
ATOM 2677 C CA . TRP A 1 321 ? -14.862 -18.119 43.034 1.00 91.44 321 TRP A CA 1
ATOM 2678 C C . TRP A 1 321 ? -15.816 -17.121 43.707 1.00 91.44 321 TRP A C 1
ATOM 2680 O O . TRP A 1 321 ? -16.323 -17.406 44.791 1.00 91.44 321 TRP A O 1
ATOM 2690 N N . ASP A 1 322 ? -16.150 -16.016 43.034 1.00 88.06 322 ASP A N 1
ATOM 2691 C CA . ASP A 1 322 ? -17.133 -15.039 43.521 1.00 88.06 322 ASP A CA 1
ATOM 2692 C C . ASP A 1 322 ? -18.522 -15.675 43.724 1.00 88.06 322 ASP A C 1
ATOM 2694 O O . ASP A 1 322 ? -19.238 -15.351 44.675 1.00 88.06 322 ASP A O 1
ATOM 2698 N N . ALA A 1 323 ? -18.936 -16.574 42.823 1.00 89.25 323 ALA A N 1
ATOM 2699 C CA . ALA A 1 323 ? -20.210 -17.282 42.927 1.00 89.25 323 ALA A CA 1
ATOM 2700 C C . ALA A 1 323 ? -20.229 -18.258 44.114 1.00 89.25 323 ALA A C 1
ATOM 2702 O O . ALA A 1 323 ? -21.207 -18.287 44.864 1.00 89.25 323 ALA A O 1
ATOM 2703 N N . ASP A 1 324 ? -19.146 -19.010 44.317 1.00 91.12 324 ASP A N 1
ATOM 2704 C CA . ASP A 1 324 ? -18.983 -19.913 45.457 1.00 91.12 324 ASP A CA 1
ATOM 2705 C C . ASP A 1 324 ? -18.969 -19.138 46.784 1.00 91.12 324 ASP A C 1
ATOM 2707 O O . ASP A 1 324 ? -19.604 -19.557 47.756 1.00 91.12 324 ASP A O 1
ATOM 2711 N N . GLU A 1 325 ? -18.301 -17.981 46.829 1.00 91.69 325 GLU A N 1
ATOM 2712 C CA . GLU A 1 325 ? -18.259 -17.116 48.010 1.00 91.69 325 GLU A CA 1
ATOM 2713 C C . GLU A 1 325 ? -19.648 -16.549 48.342 1.00 91.69 325 GLU A C 1
ATOM 2715 O O . GLU A 1 325 ? -20.078 -16.591 49.501 1.00 91.69 325 GLU A O 1
ATOM 2720 N N . ARG A 1 326 ? -20.405 -16.104 47.328 1.00 87.88 326 ARG A N 1
ATOM 2721 C CA . ARG A 1 326 ? -21.808 -15.684 47.495 1.00 87.88 326 ARG A CA 1
ATOM 2722 C C . ARG A 1 326 ? -22.684 -16.818 48.012 1.00 87.88 326 ARG A C 1
ATOM 2724 O O . ARG A 1 326 ? -23.398 -16.616 48.990 1.00 87.88 326 ARG A O 1
ATOM 2731 N N . ALA A 1 327 ? -22.589 -18.009 47.425 1.00 89.75 327 ALA A N 1
ATOM 2732 C CA . ALA A 1 327 ? -23.366 -19.166 47.864 1.00 89.75 327 ALA A CA 1
ATOM 2733 C C . ALA A 1 327 ? -23.022 -19.579 49.308 1.00 89.75 327 ALA A C 1
ATOM 2735 O O . ALA A 1 327 ? -23.900 -19.979 50.073 1.00 89.75 327 ALA A O 1
ATOM 2736 N N . ALA A 1 328 ? -21.754 -19.471 49.716 1.00 90.88 328 ALA A N 1
ATOM 2737 C CA . ALA A 1 328 ? -21.339 -19.731 51.093 1.00 90.88 328 ALA A CA 1
ATOM 2738 C C . ALA A 1 328 ? -21.900 -18.691 52.081 1.00 90.88 328 ALA A C 1
ATOM 2740 O O . ALA A 1 328 ? -22.320 -19.052 53.184 1.00 90.88 328 ALA A O 1
ATOM 2741 N N . LEU A 1 329 ? -21.926 -17.412 51.693 1.00 90.44 329 LEU A N 1
ATOM 2742 C CA . LEU A 1 329 ? -22.551 -16.345 52.478 1.00 90.44 329 LEU A CA 1
ATOM 2743 C C . LEU A 1 329 ? -24.066 -16.534 52.594 1.00 90.44 329 LEU A C 1
ATOM 2745 O O . LEU A 1 329 ? -24.608 -16.371 53.685 1.00 90.44 329 LEU A O 1
ATOM 2749 N N . GLU A 1 330 ? -24.738 -16.916 51.507 1.00 90.12 330 GLU A N 1
ATOM 2750 C CA . GLU A 1 330 ? -26.168 -17.240 51.504 1.00 90.12 330 GLU A CA 1
ATOM 2751 C C . GLU A 1 330 ? -26.474 -18.388 52.467 1.00 90.12 330 GLU A C 1
ATOM 2753 O O . GLU A 1 330 ? -27.304 -18.209 53.354 1.00 90.12 330 GLU A O 1
ATOM 2758 N N . ARG A 1 331 ? -25.733 -19.504 52.402 1.00 91.31 331 ARG A N 1
ATOM 2759 C CA . ARG A 1 331 ? -25.906 -20.623 53.349 1.00 91.31 331 ARG A CA 1
ATOM 2760 C C . ARG A 1 331 ? -25.707 -20.199 54.801 1.00 91.31 331 ARG A C 1
ATOM 2762 O O . ARG A 1 331 ? -26.508 -20.564 55.649 1.00 91.31 331 ARG A O 1
ATOM 2769 N N . ARG A 1 332 ? -24.677 -19.398 55.103 1.00 90.12 332 ARG A N 1
ATOM 2770 C CA . ARG A 1 332 ? -24.466 -18.866 56.464 1.00 90.12 332 ARG A CA 1
ATOM 2771 C C . ARG A 1 332 ? -25.617 -17.981 56.928 1.00 90.12 332 ARG A C 1
ATOM 2773 O O . ARG A 1 332 ? -25.980 -18.019 58.101 1.00 90.12 332 ARG A O 1
ATOM 2780 N N . ASN A 1 333 ? -26.166 -17.164 56.033 1.00 88.62 333 ASN A N 1
ATOM 2781 C CA . ASN A 1 333 ? -27.320 -16.333 56.347 1.00 88.62 333 ASN A CA 1
ATOM 2782 C C . ASN A 1 333 ? -28.574 -17.184 56.571 1.00 88.62 333 ASN A C 1
ATOM 2784 O O . ASN A 1 333 ? -29.308 -16.907 57.513 1.00 88.62 333 ASN A O 1
ATOM 2788 N N . GLU A 1 334 ? -28.803 -18.219 55.760 1.00 90.50 334 GLU A N 1
ATOM 2789 C CA . GLU A 1 334 ? -29.900 -19.177 55.937 1.00 90.50 334 GLU A CA 1
ATOM 2790 C C . GLU A 1 334 ? -29.776 -19.951 57.255 1.00 90.50 334 GLU A C 1
ATOM 2792 O O . GLU A 1 334 ? -30.744 -20.030 58.007 1.00 90.50 334 GLU A O 1
ATOM 2797 N N . GLU A 1 335 ? -28.584 -20.456 57.586 1.00 89.12 335 GLU A N 1
ATOM 2798 C CA . GLU A 1 335 ? -28.297 -21.104 58.873 1.00 89.12 335 GLU A CA 1
ATOM 2799 C C . GLU A 1 335 ? -28.549 -20.141 60.043 1.00 89.12 335 GLU A C 1
ATOM 2801 O O . GLU A 1 335 ? -29.254 -20.484 60.991 1.00 89.12 335 GLU A O 1
ATOM 2806 N N . GLY A 1 336 ? -28.052 -18.903 59.953 1.00 88.19 336 GLY A N 1
ATOM 2807 C CA . GLY A 1 336 ? -28.271 -17.880 60.976 1.00 88.19 336 GLY A CA 1
ATOM 2808 C C . GLY A 1 336 ? -29.734 -17.431 61.102 1.00 88.19 336 GLY A C 1
ATOM 2809 O O . GLY A 1 336 ? -30.174 -17.072 62.196 1.00 88.19 336 GLY A O 1
ATOM 2810 N N . LEU A 1 337 ? -30.502 -17.446 60.008 1.00 87.88 337 LEU A N 1
ATOM 2811 C CA . LEU A 1 337 ? -31.951 -17.227 60.020 1.00 87.88 337 LEU A CA 1
ATOM 2812 C C . LEU A 1 337 ? -32.668 -18.395 60.701 1.00 87.88 337 LEU A C 1
ATOM 2814 O O . LEU A 1 337 ? -33.476 -18.158 61.592 1.00 87.88 337 LEU A O 1
ATOM 2818 N N . ALA A 1 338 ? -32.314 -19.638 60.371 1.00 88.12 338 ALA A N 1
ATOM 2819 C CA . ALA A 1 338 ? -32.893 -20.828 60.990 1.00 88.12 338 ALA A CA 1
ATOM 2820 C C . ALA A 1 338 ? -32.608 -20.899 62.503 1.00 88.12 338 ALA A C 1
ATOM 2822 O O . ALA A 1 338 ? -33.499 -21.229 63.288 1.00 88.12 338 ALA A O 1
ATOM 2823 N N . GLU A 1 339 ? -31.395 -20.543 62.941 1.00 89.44 339 GLU A N 1
ATOM 2824 C CA . GLU A 1 339 ? -31.057 -20.426 64.366 1.00 89.44 339 GLU A CA 1
ATOM 2825 C C . GLU A 1 339 ? -31.909 -19.361 65.068 1.00 89.44 339 GLU A C 1
ATOM 2827 O O . GLU A 1 339 ? -32.430 -19.596 66.162 1.00 89.44 339 GLU A O 1
ATOM 2832 N N . ARG A 1 340 ? -32.088 -18.196 64.431 1.00 88.75 340 ARG A N 1
ATOM 2833 C CA . ARG A 1 340 ? -32.945 -17.122 64.946 1.00 88.75 340 ARG A CA 1
ATOM 2834 C C . ARG A 1 340 ? -34.407 -17.540 65.027 1.00 88.75 340 ARG A C 1
ATOM 2836 O O . ARG A 1 340 ? -35.026 -17.269 66.052 1.00 88.75 340 ARG A O 1
ATOM 2843 N N . ASP A 1 341 ? -34.937 -18.208 64.007 1.00 88.88 341 ASP A N 1
ATOM 2844 C CA . ASP A 1 341 ? -36.319 -18.701 63.967 1.00 88.88 341 ASP A CA 1
ATOM 2845 C C . ASP A 1 341 ? -36.570 -19.776 65.032 1.00 88.88 341 ASP A C 1
ATOM 2847 O O . ASP A 1 341 ? -37.611 -19.774 65.699 1.00 88.88 341 ASP A O 1
ATOM 2851 N N . SER A 1 342 ? -35.591 -20.656 65.260 1.00 89.25 342 SER A N 1
ATOM 2852 C CA . SER A 1 342 ? -35.617 -21.639 66.348 1.00 89.25 342 SER A CA 1
ATOM 2853 C C . SER A 1 342 ? -35.619 -20.960 67.724 1.00 89.25 342 SER A C 1
ATOM 2855 O O . SER A 1 342 ? -36.456 -21.270 68.574 1.00 89.25 342 SER A O 1
ATOM 2857 N N . ALA A 1 343 ? -34.754 -19.960 67.934 1.00 88.12 343 ALA A N 1
ATOM 2858 C CA . ALA A 1 343 ? -34.724 -19.178 69.171 1.00 88.12 343 ALA A CA 1
ATOM 2859 C C . ALA A 1 343 ? -36.026 -18.388 69.400 1.00 88.12 343 ALA A C 1
ATOM 2861 O O . ALA A 1 343 ? -36.515 -18.311 70.529 1.00 88.12 343 ALA A O 1
ATOM 2862 N N . LEU A 1 344 ? -36.610 -17.830 68.335 1.00 89.69 344 LEU A N 1
ATOM 2863 C CA . LEU A 1 344 ? -37.910 -17.158 68.362 1.00 89.69 344 LEU A CA 1
ATOM 2864 C C . LEU A 1 344 ? -39.029 -18.124 68.753 1.00 89.69 344 LEU A C 1
ATOM 2866 O O . LEU A 1 344 ? -39.837 -17.783 69.613 1.00 89.69 344 LEU A O 1
ATOM 2870 N N . SER A 1 345 ? -39.046 -19.330 68.181 1.00 89.56 345 SER A N 1
ATOM 2871 C CA . SER A 1 345 ? -40.025 -20.368 68.527 1.00 89.56 345 SER A CA 1
ATOM 2872 C C . SER A 1 345 ? -39.899 -20.801 69.990 1.00 89.56 345 SER A C 1
ATOM 2874 O O . SER A 1 345 ? -40.902 -20.864 70.696 1.00 89.56 345 SER A O 1
ATOM 2876 N N . ALA A 1 346 ? -38.676 -21.007 70.489 1.00 89.44 346 ALA A N 1
ATOM 2877 C CA . ALA A 1 346 ? -38.437 -21.346 71.894 1.00 89.44 346 ALA A CA 1
ATOM 2878 C C . ALA A 1 346 ? -38.883 -20.226 72.854 1.00 89.44 346 ALA A C 1
ATOM 2880 O O . ALA A 1 346 ? -39.473 -20.492 73.902 1.00 89.44 346 ALA A O 1
ATOM 2881 N N . LEU A 1 347 ? -38.642 -18.960 72.492 1.00 88.69 347 LEU A N 1
ATOM 2882 C CA . LEU A 1 347 ? -39.143 -17.809 73.248 1.00 88.69 347 LEU A CA 1
ATOM 2883 C C . LEU A 1 347 ? -40.672 -17.733 73.223 1.00 88.69 347 LEU A C 1
ATOM 2885 O O . LEU A 1 347 ? -41.270 -17.438 74.254 1.00 88.69 347 LEU A O 1
ATOM 2889 N N . GLN A 1 348 ? -41.306 -18.008 72.080 1.00 88.88 348 GLN A N 1
ATOM 2890 C CA . GLN A 1 348 ? -42.765 -18.055 71.962 1.00 88.88 348 GLN A CA 1
ATOM 2891 C C . GLN A 1 348 ? -43.369 -19.169 72.825 1.00 88.88 348 GLN A C 1
ATOM 2893 O O . GLN A 1 348 ? -44.351 -18.916 73.520 1.00 88.88 348 GLN A O 1
ATOM 2898 N N . GLU A 1 349 ? -42.772 -20.364 72.842 1.00 90.06 349 GLU A N 1
ATOM 2899 C CA . GLU A 1 349 ? -43.190 -21.452 73.735 1.00 90.06 349 GLU A CA 1
ATOM 2900 C C . GLU A 1 349 ? -43.042 -21.067 75.209 1.00 90.06 349 GLU A C 1
ATOM 2902 O O . GLU A 1 349 ? -43.986 -21.239 75.978 1.00 90.06 349 GLU A O 1
ATOM 2907 N N . ALA A 1 350 ? -41.905 -20.488 75.604 1.00 86.38 350 ALA A N 1
ATOM 2908 C CA . ALA A 1 350 ? -41.689 -20.031 76.977 1.00 86.38 350 ALA A CA 1
ATOM 2909 C C . ALA A 1 350 ? -42.690 -18.938 77.390 1.00 86.38 350 ALA A C 1
ATOM 2911 O O . ALA A 1 350 ? -43.173 -18.926 78.523 1.00 86.38 350 ALA A O 1
ATOM 2912 N N . LEU A 1 351 ? -43.027 -18.028 76.473 1.00 86.69 351 LEU A N 1
ATOM 2913 C CA . LEU A 1 351 ? -44.015 -16.980 76.714 1.00 86.69 351 LEU A CA 1
ATOM 2914 C C . LEU A 1 351 ? -45.425 -17.566 76.872 1.00 86.69 351 LEU A C 1
ATOM 2916 O O . LEU A 1 351 ? -46.147 -17.165 77.783 1.00 86.69 351 LEU A O 1
ATOM 2920 N N . ALA A 1 352 ? -45.787 -18.542 76.034 1.00 85.75 352 ALA A N 1
ATOM 2921 C CA . ALA A 1 352 ? -47.053 -19.262 76.130 1.00 85.75 352 ALA A CA 1
ATOM 2922 C C . ALA A 1 352 ? -47.161 -20.062 77.439 1.00 85.75 352 ALA A C 1
ATOM 2924 O O . ALA A 1 352 ? -48.225 -20.102 78.053 1.00 85.75 352 ALA A O 1
ATOM 2925 N N . ASP A 1 353 ? -46.066 -20.669 77.900 1.00 86.81 353 ASP A N 1
ATOM 2926 C CA . ASP A 1 353 ? -46.041 -21.412 79.161 1.00 86.81 353 ASP A CA 1
ATOM 2927 C C . ASP A 1 353 ? -46.142 -20.475 80.378 1.00 86.81 353 ASP A C 1
ATOM 2929 O O . ASP A 1 353 ? -46.892 -20.740 81.319 1.00 86.81 353 ASP A O 1
ATOM 2933 N N . CYS A 1 354 ? -45.478 -19.315 80.332 1.00 82.19 354 CYS A N 1
ATOM 2934 C CA . CYS A 1 354 ? -45.668 -18.248 81.316 1.00 82.19 354 CYS A CA 1
ATOM 2935 C C . CYS A 1 354 ? -47.115 -17.733 81.345 1.00 82.19 354 CYS A C 1
ATOM 2937 O O . CYS A 1 354 ? -47.645 -17.520 82.433 1.00 82.19 354 CYS A O 1
ATOM 2939 N N . GLN A 1 355 ? -47.758 -17.561 80.184 1.00 81.69 355 GLN A N 1
ATOM 2940 C CA . GLN A 1 355 ? -49.170 -17.173 80.101 1.00 81.69 355 GLN A CA 1
ATOM 2941 C C . GLN A 1 355 ? -50.083 -18.222 80.737 1.00 81.69 355 GLN A C 1
ATOM 2943 O O . GLN A 1 355 ? -50.888 -17.863 81.585 1.00 81.69 355 GLN A O 1
ATOM 2948 N N . ARG A 1 356 ? -49.892 -19.518 80.445 1.00 82.06 356 ARG A N 1
ATOM 2949 C CA . ARG A 1 356 ? -50.666 -20.585 81.109 1.00 82.06 356 ARG A CA 1
ATOM 2950 C C . ARG A 1 356 ? -50.517 -20.553 82.626 1.00 82.06 356 ARG A C 1
ATOM 2952 O O . ARG A 1 356 ? -51.503 -20.691 83.336 1.00 82.06 356 ARG A O 1
ATOM 2959 N N . ARG A 1 357 ? -49.296 -20.359 83.133 1.00 80.62 357 ARG A N 1
ATOM 2960 C CA . ARG A 1 357 ? -49.045 -20.259 84.581 1.00 80.62 357 ARG A CA 1
ATOM 2961 C C . ARG A 1 357 ? -49.696 -19.025 85.203 1.00 80.62 357 ARG A C 1
ATOM 2963 O O . ARG A 1 357 ? -50.085 -19.075 86.367 1.00 80.62 357 ARG A O 1
ATOM 2970 N N . LEU A 1 358 ? -49.786 -17.929 84.451 1.00 77.81 358 LEU A N 1
ATOM 2971 C CA . LEU A 1 358 ? -50.502 -16.730 84.870 1.00 77.81 358 LEU A CA 1
ATOM 2972 C C . LEU A 1 358 ? -52.012 -17.006 84.933 1.00 77.81 358 LEU A C 1
ATOM 2974 O O . LEU A 1 358 ? -52.612 -16.763 85.972 1.00 77.81 358 LEU A O 1
ATOM 2978 N N . ASP A 1 359 ? -52.585 -17.628 83.901 1.00 77.94 359 ASP A N 1
ATOM 2979 C CA . ASP A 1 359 ? -54.006 -18.006 83.852 1.00 77.94 359 ASP A CA 1
ATOM 2980 C C . ASP A 1 359 ? -54.371 -19.015 84.967 1.00 77.94 359 ASP A C 1
ATOM 2982 O O . ASP A 1 359 ? -55.427 -18.928 85.600 1.00 77.94 359 ASP A O 1
ATOM 2986 N N . GLU A 1 360 ? -53.487 -19.974 85.266 1.00 77.44 360 GLU A N 1
ATOM 2987 C CA . GLU A 1 360 ? -53.633 -20.914 86.389 1.00 77.44 360 GLU A CA 1
ATOM 2988 C C . GLU A 1 360 ? -53.570 -20.210 87.754 1.00 77.44 360 GLU A C 1
ATOM 2990 O O . GLU A 1 360 ? -54.297 -20.575 88.680 1.00 77.44 360 GLU A O 1
ATOM 2995 N N . SER A 1 361 ? -52.721 -19.188 87.885 1.00 71.44 361 SER A N 1
ATOM 2996 C CA . SER A 1 361 ? -52.629 -18.352 89.085 1.00 71.44 361 SER A CA 1
ATOM 2997 C C . SER A 1 361 ? -53.883 -17.496 89.268 1.00 71.44 361 SER A C 1
ATOM 2999 O O . SER A 1 361 ? -54.426 -17.441 90.369 1.00 71.44 361 SER A O 1
ATOM 3001 N N . GLU A 1 362 ? -54.369 -16.861 88.201 1.00 71.25 362 GLU A N 1
ATOM 3002 C CA . GLU A 1 362 ? -55.585 -16.043 88.223 1.00 71.25 362 GLU A CA 1
ATOM 3003 C C . GLU A 1 362 ? -56.822 -16.895 88.539 1.00 71.25 362 GLU A C 1
ATOM 3005 O O . GLU A 1 362 ? -57.616 -16.539 89.409 1.00 71.25 362 GLU A O 1
ATOM 3010 N N . THR A 1 363 ? -56.945 -18.086 87.945 1.00 69.00 363 THR A N 1
ATOM 3011 C CA . THR A 1 363 ? -58.035 -19.024 88.276 1.00 69.00 363 THR A CA 1
ATOM 3012 C C . THR A 1 363 ? -57.930 -19.595 89.694 1.00 69.00 363 THR A C 1
ATOM 3014 O O . THR A 1 363 ? -58.954 -19.909 90.310 1.00 69.00 363 THR A O 1
ATOM 3017 N N . ALA A 1 364 ? -56.723 -19.739 90.251 1.00 64.25 364 ALA A N 1
ATOM 3018 C CA . ALA A 1 364 ? -56.532 -20.102 91.655 1.00 64.25 364 ALA A CA 1
ATOM 3019 C C . ALA A 1 364 ? -56.929 -18.956 92.604 1.00 64.25 364 ALA A C 1
ATOM 3021 O O . ALA A 1 364 ? -57.602 -19.211 93.608 1.00 64.25 364 ALA A O 1
ATOM 3022 N N . GLU A 1 365 ? -56.584 -17.708 92.276 1.00 61.69 365 GLU A N 1
ATOM 3023 C CA . GLU A 1 365 ? -57.031 -16.520 93.013 1.00 61.69 365 GLU A CA 1
ATOM 3024 C C . GLU A 1 365 ? -58.553 -16.325 92.939 1.00 61.69 365 GLU A C 1
ATOM 3026 O O . GLU A 1 365 ? -59.182 -16.035 93.959 1.00 61.69 365 GLU A O 1
ATOM 3031 N N . GLU A 1 366 ? -59.183 -16.555 91.783 1.00 60.09 366 GLU A N 1
ATOM 3032 C CA . GLU A 1 366 ? -60.645 -16.510 91.640 1.00 60.09 366 GLU A CA 1
ATOM 3033 C C . GLU A 1 366 ? -61.344 -17.588 92.475 1.00 60.09 366 GLU A C 1
ATOM 3035 O O . GLU A 1 366 ? -62.334 -17.300 93.151 1.00 60.09 366 GLU A O 1
ATOM 3040 N N . LYS A 1 367 ? -60.816 -18.819 92.506 1.00 60.59 367 LYS A N 1
ATOM 3041 C CA . LYS A 1 367 ? -61.348 -19.890 93.370 1.00 60.59 367 LYS A CA 1
ATOM 3042 C C . LYS A 1 367 ? -61.221 -19.553 94.857 1.00 60.59 367 LYS A C 1
ATOM 3044 O O . LYS A 1 367 ? -62.119 -19.885 95.627 1.00 60.59 367 LYS A O 1
ATOM 3049 N N . LEU A 1 368 ? -60.145 -18.876 95.260 1.00 57.47 368 LEU A N 1
ATOM 3050 C CA . LEU A 1 368 ? -59.952 -18.384 96.629 1.00 57.47 368 LEU A CA 1
ATOM 3051 C C . LEU A 1 368 ? -60.910 -17.235 96.982 1.00 57.47 368 LEU A C 1
ATOM 3053 O O . LEU A 1 368 ? -61.407 -17.197 98.104 1.00 57.47 368 LEU A O 1
ATOM 3057 N N . ARG A 1 369 ? -61.235 -16.353 96.030 1.00 55.75 369 ARG A N 1
ATOM 3058 C CA . ARG A 1 369 ? -62.233 -15.276 96.195 1.00 55.75 369 ARG A CA 1
ATOM 3059 C C . ARG A 1 369 ? -63.690 -15.748 96.238 1.00 55.75 369 ARG A C 1
ATOM 3061 O O . ARG A 1 369 ? -64.547 -14.967 96.622 1.00 55.75 369 ARG A O 1
ATOM 3068 N N . VAL A 1 370 ? -63.992 -16.970 95.799 1.00 55.31 370 VAL A N 1
ATOM 3069 C CA . VAL A 1 370 ? -65.341 -17.575 95.878 1.00 55.31 370 VAL A CA 1
ATOM 3070 C C . VAL A 1 370 ? -65.513 -18.424 97.152 1.00 55.31 370 VAL A C 1
ATOM 3072 O O . VAL A 1 370 ? -66.634 -18.772 97.514 1.00 55.31 370 VAL A O 1
ATOM 3075 N N . ALA A 1 371 ? -64.413 -18.773 97.826 1.00 51.94 371 ALA A N 1
ATOM 3076 C CA . ALA A 1 371 ? -64.402 -19.591 99.042 1.00 51.94 371 ALA A CA 1
ATOM 3077 C C . ALA A 1 371 ? -64.414 -18.778 100.356 1.00 51.94 371 ALA A C 1
ATOM 3079 O O . ALA A 1 371 ? -64.575 -19.368 101.427 1.00 51.94 371 ALA A O 1
ATOM 3080 N N . TYR A 1 372 ? -64.246 -17.460 100.267 1.00 42.66 372 TYR A N 1
ATOM 3081 C CA . TYR A 1 372 ? -64.521 -16.480 101.321 1.00 42.66 372 TYR A CA 1
ATOM 3082 C C . TYR A 1 372 ? -65.817 -15.753 100.990 1.00 42.66 372 TYR A C 1
ATOM 3084 O O . TYR A 1 372 ? -66.552 -15.445 101.956 1.00 42.66 372 TYR A O 1
#

pLDDT: mean 86.83, std 9.11, range [42.66, 96.25]

Radius of gyration: 70.28 Å; chains: 1; bounding box: 134×67×197 Å

Secondary structure (DSSP, 8-state):
--------GGGHHHHHHHHHHHHHHHT----------HHHHHHHHHHHHHHHHHHHTTTS-HHHHHHHHHHHHHHHHHHHHHHHHHHHHHHHHHHHHHHHHHHHHHHHHHHHHHHHHHHHHHHHHHHHHHHHHHHHHHHHHHHHHHHHHHHHHHHHHHHHHHHHHHHHHHHHHHHHHHHHHHHHHHHHHHHHHHHHHHHHHHHHHHHHHHHHHH-TT--HHHHHHHHHHHHHHHHHHHHHHHHHHHHHHHHHHHHHHHHHHHHHHHHHHHHHHHHHHHHHHHHHHHHHHHHHHHHHHHHHHHHHHHHHHHHHHHHHHHHHHHHHHHHHHHHHHHHHHHHHHHHHHHHHHHHHHHHHHHHHHHHHHHHHHH--

Sequence (372 aa):
MIATVSPSGMNYEETLSTLRYASRARDIVNVTKVNEDPRARRIRELEEQMEQMRKDIQGKDPAYVAELEEKLRLLEAEAQKRAADLQALEREREKNEIHEKMLRATEAERQELLSKASALERQVEESRRQAEYHERANQKLKEEHAQRERELLEQMRRREDEMERIRRRKEAEVMSGQEQLRKTMEDLERERRDREEALRVLGVWKEELNAALSDSRQSQEQRAELERQNAQLADRMRQLESECESQQRLLHELELLRDEHESLQRAVMLLRTEVEEMDQRHDRTKYHLLALLELQAECYEAVVARLGVEHEHQLNQNAQWDADERAALERRNEEGLAERDSALSALQEALADCQRRLDESETAEEKLRVAY

InterPro domains:
  IPR001752 Kinesin motor domain [PS50067] (1-28)
  IPR027417 P-loop containing nucleoside triphosphate hydrolase [SSF52540] (1-60)
  IPR036961 Kinesin motor domain superfamily [G3DSA:3.40.850.10] (1-71)

Organism: NCBI:txid85056